Protein AF-A0A423VQC1-F1 (afdb_monomer)

Solvent-accessible surface area (backbone atoms only — not comparable to full-atom values): 18253 Å² total; per-residue (Å²): 115,68,68,63,56,57,54,73,70,47,56,72,73,54,55,68,44,45,62,57,53,52,46,49,68,49,51,50,56,51,49,49,45,39,64,70,48,49,50,48,67,76,37,75,88,52,57,51,66,54,87,65,89,42,82,59,46,33,42,40,69,57,42,73,74,40,48,70,60,47,55,49,50,48,37,53,73,68,69,58,72,44,68,56,30,25,43,40,41,71,61,44,77,42,77,46,70,71,32,72,72,54,44,56,51,55,69,68,37,52,89,82,56,58,60,66,65,55,52,50,51,52,42,41,76,74,68,44,51,70,71,57,53,50,45,68,78,32,67,66,40,57,49,41,40,54,58,48,67,33,77,89,53,66,60,68,91,24,51,78,48,79,55,100,90,48,72,46,62,43,64,68,52,39,53,44,52,37,53,50,47,30,50,48,40,68,73,57,37,72,63,49,46,76,78,41,76,53,54,63,65,36,47,49,70,60,53,80,48,70,91,49,94,61,91,50,55,59,75,77,37,63,67,50,75,73,38,92,64,57,72,66,89,83,57,57,92,82,60,50,86,59,49,68,58,54,50,50,52,53,52,50,50,52,49,53,48,63,72,49,27,46,74,43,83,37,44,47,95,95,44,93,62,66,69,83,62,46,73,33,79,89,59,94,57,100,66,84,68,53,55,34,93,87,35,69,80,42,70,48,78,41,79,46,84,127

InterPro domains:
  IPR001128 Cytochrome P450 [PF00067] (209-272)
  IPR036396 Cytochrome P450 superfamily [G3DSA:1.10.630.10] (40-205)
  IPR036396 Cytochrome P450 superfamily [G3DSA:1.10.630.10] (206-304)
  IPR036396 Cytochrome P450 superfamily [SSF48264] (47-191)
  IPR036396 Cytochrome P450 superfamily [SSF48264] (206-271)
  IPR050529 Lanosterol 14-alpha demethylase-like [PTHR24304] (22-212)

Structure (mmCIF, N/CA/C/O backbone):
data_AF-A0A423VQC1-F1
#
_entry.id   AF-A0A423VQC1-F1
#
loop_
_atom_site.group_PDB
_atom_site.id
_atom_site.type_symbol
_atom_site.label_atom_id
_atom_site.label_alt_id
_atom_site.label_comp_id
_atom_site.label_asym_id
_atom_site.label_entity_id
_atom_site.label_seq_id
_atom_site.pdbx_PDB_ins_code
_atom_site.Cartn_x
_atom_site.Cartn_y
_atom_site.Cartn_z
_atom_site.occupancy
_atom_site.B_iso_or_equiv
_atom_site.auth_seq_id
_atom_site.auth_comp_id
_atom_site.auth_asym_id
_atom_site.auth_atom_id
_atom_site.pdbx_PDB_model_num
ATOM 1 N N . MET A 1 1 ? 17.163 23.168 -47.581 1.00 55.31 1 MET A N 1
ATOM 2 C CA . MET A 1 1 ? 16.105 24.102 -48.041 1.00 55.31 1 MET A CA 1
ATOM 3 C C . MET A 1 1 ? 14.685 23.544 -47.906 1.00 55.31 1 MET A C 1
ATOM 5 O O . MET A 1 1 ? 13.823 24.300 -47.489 1.00 55.31 1 MET A O 1
ATOM 9 N N . ALA A 1 2 ? 14.420 22.258 -48.180 1.00 67.94 2 ALA A N 1
ATOM 10 C CA . ALA A 1 2 ? 13.066 21.688 -48.064 1.00 67.94 2 ALA A CA 1
ATOM 11 C C . ALA A 1 2 ? 12.478 21.724 -46.634 1.00 67.94 2 ALA A C 1
ATOM 13 O O . ALA A 1 2 ? 11.363 22.193 -46.457 1.00 67.94 2 ALA A O 1
ATOM 14 N N . LEU A 1 3 ? 13.248 21.332 -45.609 1.00 69.38 3 LEU A N 1
ATOM 15 C CA . LEU A 1 3 ? 12.784 21.289 -44.208 1.00 69.38 3 LEU A CA 1
ATOM 16 C C . LEU A 1 3 ? 12.395 22.661 -43.634 1.00 69.38 3 LEU A C 1
ATOM 18 O O . LEU A 1 3 ? 11.408 22.767 -42.917 1.00 69.38 3 LEU A O 1
ATOM 22 N N . ILE A 1 4 ? 13.134 23.717 -43.988 1.00 74.56 4 ILE A N 1
ATOM 23 C CA . ILE A 1 4 ? 12.843 25.095 -43.556 1.00 74.56 4 ILE A CA 1
ATOM 24 C C . ILE A 1 4 ? 11.519 25.572 -44.166 1.00 74.56 4 ILE A C 1
ATOM 26 O O . ILE A 1 4 ? 10.720 26.215 -43.494 1.00 74.56 4 ILE A O 1
ATOM 30 N N . ARG A 1 5 ? 11.257 25.188 -45.423 1.00 74.62 5 ARG A N 1
ATOM 31 C CA . ARG A 1 5 ? 10.016 25.518 -46.128 1.00 74.62 5 ARG A CA 1
ATOM 32 C C . ARG A 1 5 ? 8.813 24.808 -45.503 1.00 74.62 5 ARG A C 1
ATOM 34 O O . ARG A 1 5 ? 7.794 25.445 -45.271 1.00 74.62 5 ARG A O 1
ATOM 41 N N . THR A 1 6 ? 8.957 23.529 -45.162 1.00 77.00 6 THR A N 1
ATOM 42 C CA . THR A 1 6 ? 7.909 22.751 -44.484 1.00 77.00 6 THR A CA 1
ATOM 43 C C . THR A 1 6 ? 7.656 23.241 -43.053 1.00 77.00 6 THR A C 1
ATOM 45 O O . THR A 1 6 ? 6.510 23.295 -42.617 1.00 77.00 6 THR A O 1
ATOM 48 N N . TYR A 1 7 ? 8.700 23.662 -42.331 1.00 79.69 7 TYR A N 1
ATOM 49 C CA . TYR A 1 7 ? 8.561 24.257 -40.998 1.00 79.69 7 TYR A CA 1
ATOM 50 C C . TYR A 1 7 ? 7.771 25.571 -41.042 1.00 79.69 7 TYR A C 1
ATOM 52 O O . TYR A 1 7 ? 6.838 25.752 -40.267 1.00 79.69 7 TYR A O 1
ATOM 60 N N . SER A 1 8 ? 8.068 26.441 -42.015 1.00 77.69 8 SER A N 1
ATOM 61 C CA . SER A 1 8 ? 7.362 27.720 -42.193 1.00 77.69 8 SER A CA 1
ATOM 62 C C . SER A 1 8 ? 5.893 27.590 -42.621 1.00 77.69 8 SER A C 1
ATOM 64 O O . SER A 1 8 ? 5.161 28.571 -42.566 1.00 77.69 8 SER A O 1
ATOM 66 N N . THR A 1 9 ? 5.453 26.402 -43.055 1.00 84.94 9 THR A N 1
ATOM 67 C CA . THR A 1 9 ? 4.046 26.128 -43.407 1.00 84.94 9 THR A CA 1
ATOM 68 C C . THR A 1 9 ? 3.212 25.588 -42.242 1.00 84.94 9 THR A C 1
ATOM 70 O O . THR A 1 9 ? 2.013 25.375 -42.406 1.00 84.94 9 THR A O 1
ATOM 73 N N . LEU A 1 10 ? 3.823 25.333 -41.079 1.00 84.69 10 LEU A N 1
ATOM 74 C CA . LEU A 1 10 ? 3.116 24.848 -39.893 1.00 84.69 10 LEU A CA 1
ATOM 75 C C . LEU A 1 10 ? 2.440 26.004 -39.133 1.00 84.69 10 LEU A C 1
ATOM 77 O O . LEU A 1 10 ? 2.990 27.103 -39.105 1.00 84.69 10 LEU A O 1
ATOM 81 N N . PRO A 1 11 ? 1.302 25.766 -38.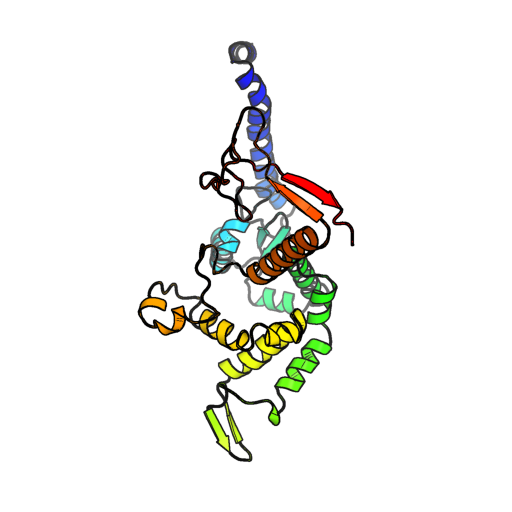457 1.00 87.81 11 PRO A N 1
ATOM 82 C CA . PRO A 1 11 ? 0.716 26.725 -37.516 1.00 87.81 11 PRO A CA 1
ATOM 83 C C . PRO A 1 11 ? 1.690 27.100 -36.385 1.00 87.81 11 PRO A C 1
ATOM 85 O O . PRO A 1 11 ? 2.454 26.245 -35.935 1.00 87.81 11 PRO A O 1
ATOM 88 N N . ASP A 1 12 ? 1.616 28.328 -35.864 1.00 81.94 12 ASP A N 1
ATOM 89 C CA . ASP A 1 12 ? 2.528 28.836 -34.817 1.00 81.94 12 ASP A CA 1
ATOM 90 C C . ASP A 1 12 ? 2.551 27.960 -33.550 1.00 81.94 12 ASP A C 1
ATOM 92 O O . ASP A 1 12 ? 3.598 27.747 -32.936 1.00 81.94 12 ASP A O 1
ATOM 96 N N . THR A 1 13 ? 1.409 27.365 -33.193 1.00 80.25 13 THR A N 1
ATOM 97 C CA . THR A 1 13 ? 1.296 26.407 -32.080 1.00 80.25 13 THR A CA 1
ATOM 98 C C . THR A 1 13 ? 2.091 25.127 -32.331 1.00 80.25 13 THR A C 1
ATOM 100 O O . THR A 1 13 ? 2.751 24.619 -31.428 1.00 80.25 13 THR A O 1
ATOM 103 N N . ALA A 1 14 ? 2.078 24.619 -33.565 1.00 79.25 14 ALA A N 1
ATOM 104 C CA . ALA A 1 14 ? 2.835 23.437 -33.953 1.00 79.25 14 ALA A CA 1
ATOM 105 C C . ALA A 1 14 ? 4.335 23.743 -34.028 1.00 79.25 14 ALA A C 1
ATOM 107 O O . ALA A 1 14 ? 5.130 22.930 -33.560 1.00 79.25 14 ALA A O 1
ATOM 108 N N . GLN A 1 15 ? 4.719 24.923 -34.535 1.00 81.38 15 GLN A N 1
ATOM 109 C CA . GLN A 1 15 ? 6.111 25.392 -34.559 1.00 81.38 15 GLN A CA 1
ATOM 110 C C . GLN A 1 15 ? 6.722 25.435 -33.148 1.00 81.38 15 GLN A C 1
ATOM 112 O O . GLN A 1 15 ? 7.845 24.971 -32.958 1.00 81.38 15 GLN A O 1
ATOM 117 N N . GLY A 1 16 ? 5.955 25.882 -32.145 1.00 81.62 16 GLY A N 1
ATOM 118 C CA . GLY A 1 16 ? 6.370 25.860 -30.738 1.00 81.62 16 GLY A CA 1
ATOM 119 C C . GLY A 1 16 ? 6.601 24.453 -30.167 1.00 81.62 16 GLY A C 1
ATOM 120 O O . GLY A 1 16 ? 7.446 24.281 -29.291 1.00 81.62 16 GLY A O 1
ATOM 121 N N . CYS A 1 17 ? 5.915 23.426 -30.682 1.00 83.69 17 CYS A N 1
ATOM 122 C CA . CYS A 1 17 ? 6.078 22.035 -30.246 1.00 83.69 17 CYS A CA 1
ATOM 123 C C . CYS A 1 17 ? 7.245 21.303 -30.930 1.00 83.69 17 CYS A C 1
ATOM 125 O O . CYS A 1 17 ? 7.824 20.393 -30.331 1.00 83.69 17 CYS A O 1
ATOM 127 N N . VAL A 1 18 ? 7.612 21.685 -32.160 1.00 84.00 18 VAL A N 1
ATOM 128 C CA . VAL A 1 18 ? 8.716 21.069 -32.923 1.00 84.00 18 VAL A CA 1
ATOM 129 C C . VAL A 1 18 ? 10.016 20.929 -32.116 1.00 84.00 18 VAL A C 1
ATOM 131 O O . VAL A 1 18 ? 10.552 19.821 -32.111 1.00 84.00 18 VAL A O 1
ATOM 134 N N . PRO A 1 19 ? 10.539 21.949 -31.402 1.00 83.25 19 PRO A N 1
ATOM 135 C CA . PRO A 1 19 ? 11.781 21.792 -30.644 1.00 83.25 19 PRO A CA 1
ATOM 136 C C . PRO A 1 19 ? 11.675 20.738 -29.534 1.00 83.25 19 PRO A C 1
ATOM 138 O O . PRO A 1 19 ? 12.637 20.011 -29.312 1.00 83.25 19 PRO A O 1
ATOM 141 N N . TYR A 1 20 ? 10.514 20.583 -28.890 1.00 85.44 20 TYR A N 1
ATOM 142 C CA . TYR A 1 20 ? 10.298 19.552 -27.868 1.00 85.44 20 TYR A CA 1
ATOM 143 C C . TYR A 1 20 ? 10.207 18.150 -28.473 1.00 85.44 20 TYR A C 1
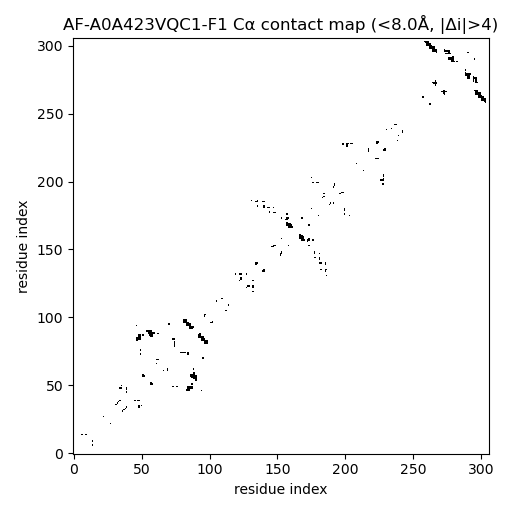ATOM 145 O O . TYR A 1 20 ? 10.766 17.209 -27.916 1.00 85.44 20 TYR A O 1
ATOM 153 N N . PHE A 1 21 ? 9.561 18.001 -29.632 1.00 84.62 21 PHE A N 1
ATOM 154 C CA . PHE A 1 21 ? 9.527 16.728 -30.358 1.00 84.62 21 PHE A CA 1
ATOM 155 C C . PHE A 1 21 ? 10.907 16.334 -30.888 1.00 84.62 21 PHE A C 1
ATOM 157 O O . PHE A 1 21 ? 11.306 15.176 -30.767 1.00 84.62 21 PHE A O 1
ATOM 164 N N . VAL A 1 22 ? 11.666 17.285 -31.433 1.00 83.69 22 VAL A N 1
ATOM 165 C CA . VAL A 1 22 ? 13.048 17.056 -31.873 1.00 83.69 22 VAL A CA 1
ATOM 166 C C . VAL A 1 22 ? 13.934 16.714 -30.672 1.00 83.69 22 VAL A C 1
ATOM 168 O O . VAL A 1 22 ? 14.663 15.728 -30.713 1.00 83.69 22 VAL A O 1
ATOM 171 N N . ALA A 1 23 ? 13.813 17.447 -29.563 1.00 83.94 23 ALA A N 1
ATOM 172 C CA . ALA A 1 23 ? 14.528 17.129 -28.332 1.00 83.94 23 ALA A CA 1
ATOM 173 C C . ALA A 1 23 ? 14.160 15.731 -27.814 1.00 83.94 23 ALA A C 1
ATOM 175 O O . ALA A 1 23 ? 15.052 14.947 -27.528 1.00 83.94 23 ALA A O 1
ATOM 176 N N . ALA A 1 24 ? 12.880 15.356 -27.767 1.00 84.62 24 ALA A N 1
ATOM 177 C CA . ALA A 1 24 ? 12.459 14.028 -27.321 1.00 84.62 24 ALA A CA 1
ATOM 178 C C . ALA A 1 24 ? 12.974 12.908 -28.243 1.00 84.62 24 ALA A C 1
ATOM 180 O O . ALA A 1 24 ? 13.470 11.893 -27.760 1.00 84.62 24 ALA A O 1
ATOM 181 N N . THR A 1 25 ? 12.911 13.101 -29.563 1.00 85.81 25 THR A N 1
ATOM 182 C CA . THR A 1 25 ? 13.350 12.103 -30.559 1.00 85.81 25 THR A CA 1
ATOM 183 C C . THR A 1 25 ? 14.866 11.956 -30.657 1.00 85.81 25 THR A C 1
ATOM 185 O O . THR A 1 25 ? 15.333 10.926 -31.130 1.00 85.81 25 THR A O 1
ATOM 188 N N . VAL A 1 26 ? 15.641 12.930 -30.174 1.00 89.00 26 VAL A N 1
ATOM 189 C CA . VAL A 1 26 ? 17.107 12.842 -30.097 1.00 89.00 26 VAL A CA 1
ATOM 190 C C . VAL A 1 26 ? 17.560 12.410 -28.703 1.00 89.00 26 VAL A C 1
ATOM 192 O O . VAL A 1 26 ? 18.333 11.461 -28.573 1.00 89.00 26 VAL A O 1
ATOM 195 N N . LEU A 1 27 ? 17.068 13.064 -27.649 1.00 89.19 27 LEU A N 1
ATOM 196 C CA . LEU A 1 27 ? 17.506 12.838 -26.271 1.00 89.19 27 LEU A CA 1
ATOM 197 C C . LEU A 1 27 ? 17.085 11.465 -25.754 1.00 89.19 27 LEU A C 1
ATOM 199 O O . LEU A 1 27 ? 17.894 10.806 -25.108 1.00 89.19 27 LEU A O 1
ATOM 203 N N . TYR A 1 28 ? 15.866 10.999 -26.051 1.00 88.44 28 TYR A N 1
ATOM 204 C CA . TYR A 1 28 ? 15.402 9.707 -25.541 1.00 88.44 28 TYR A CA 1
ATOM 205 C C . TYR A 1 28 ? 16.178 8.523 -26.141 1.00 88.44 28 TYR A C 1
ATOM 207 O O . TYR A 1 28 ? 16.689 7.710 -25.366 1.00 88.44 28 TYR A O 1
ATOM 215 N N . PRO A 1 29 ? 16.363 8.410 -27.474 1.00 91.62 29 PRO A N 1
ATOM 216 C CA . PRO A 1 29 ? 17.195 7.349 -28.037 1.00 91.62 29 PRO A CA 1
ATOM 217 C C . PRO A 1 29 ? 18.662 7.473 -27.635 1.00 91.62 29 PRO A C 1
ATOM 219 O O . PRO A 1 29 ? 19.285 6.450 -27.373 1.00 91.62 29 PRO A O 1
ATOM 222 N N . SER A 1 30 ? 19.199 8.696 -27.529 1.00 92.31 30 SER A N 1
ATOM 223 C CA . SER A 1 30 ? 20.574 8.918 -27.059 1.00 92.31 30 SER A CA 1
ATOM 224 C C . SER A 1 30 ? 20.757 8.443 -25.618 1.00 92.31 30 SER A C 1
ATOM 226 O O . SER A 1 30 ? 21.697 7.707 -25.335 1.00 92.31 30 SER A O 1
ATOM 228 N N . TRP A 1 31 ? 19.826 8.783 -24.720 1.00 92.00 31 TRP A N 1
ATOM 229 C CA . TRP A 1 31 ? 19.807 8.288 -23.343 1.00 92.00 31 TRP A CA 1
ATOM 230 C C . TRP A 1 31 ? 19.683 6.764 -23.297 1.00 92.00 31 TRP A C 1
ATOM 232 O O . TRP A 1 31 ? 20.447 6.105 -22.598 1.00 92.00 31 TRP A O 1
ATOM 242 N N . ARG A 1 32 ? 18.761 6.184 -24.073 1.00 92.62 32 ARG A N 1
ATOM 243 C CA . ARG A 1 32 ? 18.528 4.737 -24.086 1.00 92.62 32 ARG A CA 1
ATOM 244 C C . ARG A 1 32 ? 19.741 3.970 -24.624 1.00 92.62 32 ARG A C 1
ATOM 246 O O . ARG A 1 32 ? 20.098 2.933 -24.071 1.00 92.62 32 ARG A O 1
ATOM 253 N N . LEU A 1 33 ? 20.376 4.482 -25.681 1.00 92.88 33 LEU A N 1
ATOM 254 C CA . LEU A 1 33 ? 21.610 3.935 -26.248 1.00 92.88 33 LEU A CA 1
ATOM 255 C C . LEU A 1 33 ? 22.766 4.051 -25.251 1.00 92.88 33 LEU A C 1
ATOM 257 O O . LEU A 1 33 ? 23.522 3.099 -25.069 1.00 92.88 33 LEU A O 1
ATOM 261 N N . TRP A 1 34 ? 22.877 5.192 -24.571 1.00 91.81 34 TRP A N 1
ATOM 262 C CA . TRP A 1 34 ? 23.870 5.381 -23.524 1.00 91.81 34 TRP A CA 1
ATOM 263 C C . TRP A 1 34 ? 23.680 4.368 -22.389 1.00 91.81 34 TRP A C 1
ATOM 265 O O . TRP A 1 34 ? 24.573 3.564 -22.138 1.00 91.81 34 TRP A O 1
ATOM 275 N N . ARG A 1 35 ? 22.490 4.341 -21.779 1.00 90.31 35 ARG A N 1
ATOM 276 C CA . ARG A 1 35 ? 22.169 3.564 -20.572 1.00 90.31 35 ARG A CA 1
ATOM 277 C C . ARG A 1 35 ? 22.221 2.048 -20.769 1.00 90.31 35 ARG A C 1
ATOM 279 O O . ARG A 1 35 ? 22.671 1.333 -19.883 1.00 90.31 35 ARG A O 1
ATOM 286 N N . PHE A 1 36 ? 21.753 1.537 -21.908 1.00 92.50 36 PHE A N 1
ATOM 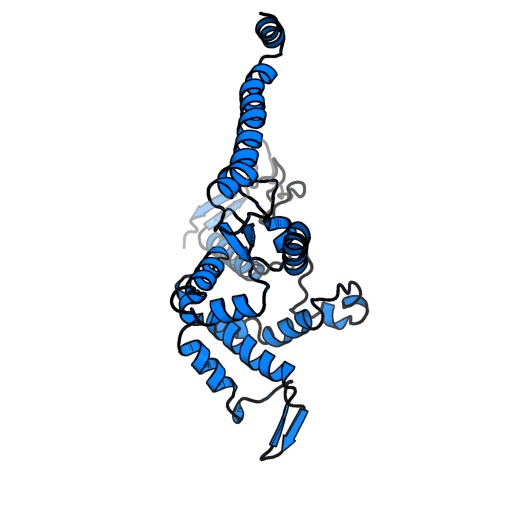287 C CA . PHE A 1 36 ? 21.613 0.086 -22.115 1.00 92.50 36 PHE A CA 1
ATOM 288 C C . PHE A 1 36 ? 22.617 -0.508 -23.106 1.00 92.50 36 PHE A C 1
ATOM 290 O O . PHE A 1 36 ? 22.596 -1.716 -23.334 1.00 92.50 36 PHE A O 1
ATOM 297 N N . THR A 1 37 ? 23.478 0.304 -23.726 1.00 91.25 37 THR A N 1
ATOM 298 C CA . THR A 1 37 ? 24.448 -0.193 -24.717 1.00 91.25 37 THR A CA 1
ATOM 299 C C . THR A 1 37 ? 25.850 0.349 -24.476 1.00 91.25 37 THR A C 1
ATOM 301 O O . THR A 1 37 ? 26.768 -0.449 -24.327 1.00 91.25 37 THR A O 1
ATOM 304 N N . ILE A 1 38 ? 26.033 1.671 -24.401 1.00 92.12 38 ILE A N 1
ATOM 305 C CA . ILE A 1 38 ? 27.373 2.267 -24.258 1.00 92.12 38 ILE A CA 1
ATOM 306 C C . ILE A 1 38 ? 27.919 2.056 -22.842 1.00 92.12 38 ILE A C 1
ATOM 308 O O . ILE A 1 38 ? 29.012 1.524 -22.684 1.00 92.12 38 ILE A O 1
ATOM 312 N N . GLU A 1 39 ? 27.160 2.425 -21.811 1.00 89.81 39 GLU A N 1
ATOM 313 C CA . GLU A 1 39 ? 27.585 2.318 -20.411 1.00 89.81 39 GLU A CA 1
ATOM 314 C C . GLU A 1 39 ? 27.900 0.864 -19.999 1.00 89.81 39 GLU A C 1
ATOM 316 O O . GLU A 1 39 ? 28.994 0.636 -19.475 1.00 89.81 39 GLU A O 1
ATOM 321 N N . PRO A 1 40 ? 27.052 -0.144 -20.295 1.00 89.56 40 PRO A N 1
ATOM 322 C CA . PRO A 1 40 ? 27.382 -1.538 -19.992 1.00 89.56 40 PRO A CA 1
ATOM 323 C C . PRO A 1 40 ? 28.582 -2.076 -20.783 1.00 89.56 40 PRO A C 1
ATOM 325 O O . PRO A 1 40 ? 29.287 -2.955 -20.296 1.00 89.56 40 PRO A O 1
ATOM 328 N N . ALA A 1 41 ? 28.837 -1.563 -21.994 1.00 89.81 41 ALA A N 1
ATOM 329 C CA . ALA A 1 41 ? 30.009 -1.952 -22.780 1.00 89.81 41 ALA A CA 1
ATOM 330 C C . ALA A 1 41 ? 31.312 -1.354 -22.223 1.00 89.81 41 ALA A C 1
ATOM 332 O O . ALA A 1 41 ? 32.358 -1.996 -22.297 1.00 89.81 41 ALA A O 1
ATOM 333 N N . LEU A 1 42 ? 31.250 -0.145 -21.654 1.00 91.44 42 LEU A N 1
ATOM 334 C CA . LEU A 1 42 ? 32.386 0.502 -20.991 1.00 91.44 42 LEU A CA 1
ATOM 335 C C . LEU A 1 42 ? 32.688 -0.113 -19.617 1.00 91.44 42 LEU A C 1
ATOM 337 O O . LEU A 1 42 ? 33.849 -0.153 -19.217 1.00 91.44 42 LEU A O 1
ATOM 341 N N . ASN A 1 43 ? 31.666 -0.619 -18.920 1.00 88.44 43 ASN A N 1
ATOM 342 C CA . ASN A 1 43 ? 31.776 -1.189 -17.576 1.00 88.44 43 ASN A CA 1
ATOM 343 C C . ASN A 1 43 ? 31.347 -2.670 -17.547 1.00 88.44 43 ASN A C 1
ATOM 345 O O . ASN A 1 43 ? 30.320 -2.999 -16.950 1.00 88.44 43 ASN A O 1
ATOM 349 N N . PRO A 1 44 ? 32.125 -3.594 -18.143 1.00 85.75 44 PRO A N 1
ATOM 350 C CA . PRO A 1 44 ? 31.732 -5.001 -18.269 1.00 85.75 44 PRO A CA 1
ATOM 351 C C . PRO A 1 44 ? 31.641 -5.751 -16.930 1.00 85.75 44 PRO A C 1
ATOM 353 O O . PRO A 1 44 ? 31.029 -6.813 -16.868 1.00 85.75 44 PRO A O 1
ATOM 356 N N . THR A 1 45 ? 32.255 -5.224 -15.867 1.00 85.06 45 THR A N 1
ATOM 357 C CA . THR A 1 45 ? 32.206 -5.787 -14.508 1.00 85.06 45 THR A CA 1
ATOM 358 C C . THR A 1 45 ? 31.004 -5.307 -13.696 1.00 85.06 45 THR A C 1
ATOM 360 O O . THR A 1 45 ? 30.720 -5.882 -12.646 1.00 85.06 45 THR A O 1
ATOM 363 N N . ALA A 1 46 ? 30.310 -4.257 -14.143 1.00 85.62 46 ALA A N 1
ATOM 364 C CA . ALA A 1 46 ? 29.129 -3.750 -13.462 1.00 85.62 46 ALA A CA 1
ATOM 365 C C . ALA A 1 46 ? 27.904 -4.633 -13.769 1.00 85.62 46 ALA A C 1
ATOM 367 O O . ALA A 1 46 ? 27.789 -5.162 -14.881 1.00 85.62 46 ALA A O 1
ATOM 368 N N . PRO A 1 47 ? 26.956 -4.779 -12.823 1.00 89.25 47 PRO A N 1
ATOM 369 C CA . PRO A 1 47 ? 25.696 -5.461 -13.086 1.00 89.25 47 PRO A CA 1
ATOM 370 C C . PRO A 1 47 ? 24.967 -4.840 -14.279 1.00 89.25 47 PRO A C 1
ATOM 372 O O . PRO A 1 47 ? 24.795 -3.622 -14.361 1.00 89.25 47 PRO A O 1
ATOM 375 N N . LYS A 1 48 ? 24.516 -5.687 -15.206 1.00 90.31 48 LYS A N 1
ATOM 376 C CA . LYS A 1 48 ? 23.827 -5.226 -16.416 1.00 90.31 48 LYS A CA 1
ATOM 377 C C . LYS A 1 48 ? 22.455 -4.641 -16.044 1.00 90.31 48 LYS A C 1
ATOM 379 O O . LYS A 1 48 ? 21.703 -5.313 -15.332 1.00 90.31 48 LYS A O 1
ATOM 384 N N . PRO A 1 49 ? 22.093 -3.444 -16.542 1.00 91.56 49 PRO A N 1
ATOM 385 C CA . PRO A 1 49 ? 20.797 -2.844 -16.256 1.00 91.56 49 PRO A CA 1
ATOM 386 C C . PRO A 1 49 ? 19.677 -3.557 -17.003 1.00 91.56 49 PRO A C 1
ATOM 388 O O . PRO A 1 49 ? 19.696 -3.666 -18.232 1.00 91.56 49 PRO A O 1
ATOM 391 N N . PHE A 1 50 ? 18.675 -4.030 -16.258 1.00 92.62 50 PHE A N 1
ATOM 392 C CA . PHE A 1 50 ? 17.455 -4.574 -16.840 1.00 92.62 50 PHE A CA 1
ATOM 393 C C . PHE A 1 50 ? 16.699 -3.448 -17.570 1.00 92.62 50 PHE A C 1
ATOM 395 O O . PHE A 1 50 ? 16.438 -2.412 -16.956 1.00 92.62 50 PHE A O 1
ATOM 402 N N . PRO A 1 51 ? 16.379 -3.580 -18.873 1.00 91.00 51 PRO A N 1
ATOM 403 C CA . PRO A 1 51 ? 15.829 -2.464 -19.640 1.00 91.00 51 PRO A CA 1
ATOM 404 C C . PRO A 1 51 ? 14.450 -1.980 -19.185 1.00 91.00 51 PRO A C 1
ATOM 406 O O . PRO A 1 51 ? 13.519 -2.766 -19.037 1.00 91.00 51 PRO A O 1
ATOM 409 N N . TYR A 1 52 ? 14.293 -0.657 -19.096 1.00 89.88 52 TYR A N 1
ATOM 410 C CA . TYR A 1 52 ? 13.036 0.022 -18.768 1.00 89.88 52 TYR A CA 1
ATOM 411 C C . TYR A 1 52 ? 12.748 1.190 -19.716 1.00 89.88 52 TYR A C 1
ATOM 413 O O . TYR A 1 52 ? 13.627 1.682 -20.425 1.00 89.88 52 TYR A O 1
ATOM 421 N N . LEU A 1 53 ? 11.482 1.620 -19.750 1.00 83.38 53 LEU A N 1
ATOM 422 C CA . LEU A 1 53 ? 11.009 2.617 -20.713 1.00 83.38 53 LEU A CA 1
ATOM 423 C C . LEU A 1 53 ? 11.156 4.060 -20.214 1.00 83.38 53 LEU A C 1
ATOM 425 O O . LEU A 1 53 ? 11.473 4.935 -21.012 1.00 83.38 53 LEU A O 1
ATOM 429 N N . LEU A 1 54 ? 10.911 4.319 -18.927 1.00 82.69 54 LEU A N 1
ATOM 430 C CA . LEU A 1 54 ? 10.802 5.675 -18.381 1.00 82.69 54 LEU A CA 1
ATOM 431 C C . LEU A 1 54 ? 11.961 5.975 -17.413 1.00 82.69 54 LEU A C 1
ATOM 433 O O . LEU A 1 54 ? 12.032 5.311 -16.382 1.00 82.69 54 LEU A O 1
ATOM 437 N N . PRO A 1 55 ? 12.824 6.976 -17.688 1.00 76.25 55 PRO A N 1
ATOM 438 C CA . PRO A 1 55 ? 14.020 7.284 -16.895 1.00 76.25 55 PRO A CA 1
ATOM 439 C C . PRO A 1 55 ? 13.782 7.411 -15.384 1.00 76.25 55 PRO A C 1
ATOM 441 O O . PRO A 1 55 ? 14.522 6.830 -14.602 1.00 76.25 55 PRO A O 1
ATOM 444 N N . PHE A 1 56 ? 12.724 8.123 -14.987 1.00 74.94 56 PHE A N 1
ATOM 445 C CA . PHE A 1 56 ? 12.432 8.435 -13.581 1.00 74.94 56 PHE A CA 1
ATOM 446 C C . PHE A 1 56 ? 11.559 7.388 -12.881 1.00 74.94 56 PHE A C 1
ATOM 448 O O . PHE A 1 56 ? 11.645 7.212 -11.671 1.00 74.94 56 PHE A O 1
ATOM 455 N N . LEU A 1 57 ? 10.712 6.676 -13.631 1.00 78.44 57 LEU A N 1
ATOM 456 C CA . LEU A 1 57 ? 9.832 5.654 -13.054 1.00 78.44 57 LEU A CA 1
ATOM 457 C C . LEU A 1 57 ? 10.468 4.265 -13.053 1.00 78.44 57 LEU A C 1
ATOM 459 O O . LEU A 1 57 ? 10.076 3.434 -12.242 1.00 78.44 57 LEU A O 1
ATOM 463 N N . GLY A 1 58 ? 11.429 3.986 -13.935 1.00 87.00 58 GLY A N 1
ATOM 464 C CA . GLY A 1 58 ? 12.082 2.683 -14.011 1.00 87.00 58 GLY A CA 1
ATOM 465 C C . GLY A 1 58 ? 11.072 1.534 -14.039 1.00 87.00 58 GLY A C 1
ATOM 466 O O . GLY A 1 58 ? 10.186 1.473 -14.896 1.00 87.00 58 GLY A O 1
ATOM 467 N N . HIS A 1 59 ? 11.182 0.659 -13.042 1.00 89.00 59 HIS A N 1
ATOM 468 C CA . HIS A 1 59 ? 10.319 -0.495 -12.822 1.00 89.00 59 HIS A CA 1
ATOM 469 C C . HIS A 1 59 ? 9.281 -0.293 -11.708 1.00 89.00 59 HIS A C 1
ATOM 471 O O . HIS A 1 59 ? 8.716 -1.280 -11.252 1.00 89.00 59 HIS A O 1
ATOM 477 N N . VAL A 1 60 ? 8.982 0.938 -11.276 1.00 81.31 60 VAL A N 1
ATOM 478 C CA . VAL A 1 60 ? 8.052 1.220 -10.158 1.00 81.31 60 VAL A CA 1
ATOM 479 C C . VAL A 1 60 ? 6.697 0.529 -10.331 1.00 81.31 60 VAL A C 1
ATOM 481 O O . VAL A 1 60 ? 6.249 -0.175 -9.432 1.00 81.31 60 VAL A O 1
ATOM 484 N N . VAL A 1 61 ? 6.059 0.669 -11.497 1.00 81.00 61 VAL A N 1
ATOM 485 C CA . VAL A 1 61 ? 4.732 0.081 -11.757 1.00 81.00 61 VAL A CA 1
ATOM 486 C C . VAL A 1 61 ? 4.749 -1.455 -11.688 1.00 81.00 61 VAL A C 1
ATOM 488 O O . VAL A 1 61 ? 3.964 -2.027 -10.930 1.00 81.00 61 VAL A O 1
ATOM 491 N N . PRO A 1 62 ? 5.614 -2.171 -12.437 1.00 79.19 62 PRO A N 1
ATOM 492 C CA . PRO A 1 62 ? 5.649 -3.626 -12.341 1.00 79.19 62 PRO A CA 1
ATOM 493 C C . PRO A 1 62 ? 6.173 -4.122 -10.982 1.00 79.19 62 PRO A C 1
ATOM 495 O O . PRO A 1 62 ? 5.718 -5.170 -10.527 1.00 79.19 62 PRO A O 1
ATOM 498 N N . MET A 1 63 ? 7.058 -3.370 -10.316 1.00 80.12 63 MET A N 1
ATOM 499 C CA . MET A 1 63 ? 7.535 -3.667 -8.961 1.00 80.12 63 MET A CA 1
ATOM 500 C C . MET A 1 63 ? 6.398 -3.607 -7.939 1.00 80.12 63 MET A C 1
ATOM 502 O O . MET A 1 63 ? 6.231 -4.542 -7.161 1.00 80.12 63 MET A O 1
ATOM 506 N N . SER A 1 64 ? 5.592 -2.542 -7.981 1.00 72.62 64 SER A N 1
ATOM 507 C CA . SER A 1 64 ? 4.447 -2.340 -7.088 1.00 72.62 64 SER A CA 1
ATOM 508 C C . SER A 1 64 ? 3.362 -3.398 -7.287 1.00 72.62 64 SER A C 1
ATOM 510 O O . SER A 1 64 ? 2.734 -3.811 -6.318 1.00 72.62 64 SER A O 1
ATOM 512 N N . ASN A 1 65 ? 3.168 -3.876 -8.520 1.00 71.62 65 ASN A N 1
ATOM 513 C CA . ASN A 1 65 ? 2.196 -4.930 -8.802 1.00 71.62 65 ASN A CA 1
ATOM 514 C C . ASN A 1 65 ? 2.674 -6.321 -8.352 1.00 71.62 65 ASN A C 1
ATOM 516 O O . ASN A 1 65 ? 1.881 -7.089 -7.809 1.00 71.62 65 ASN A O 1
ATOM 520 N N . ASN A 1 66 ? 3.927 -6.701 -8.649 1.00 78.06 66 ASN A N 1
ATOM 521 C CA . ASN A 1 66 ? 4.491 -7.995 -8.249 1.00 78.06 66 ASN A CA 1
ATOM 522 C C . ASN A 1 66 ? 6.025 -8.036 -8.405 1.00 78.06 66 ASN A C 1
ATOM 524 O O . ASN A 1 66 ? 6.544 -8.313 -9.491 1.00 78.06 66 ASN A O 1
ATOM 528 N N . SER A 1 67 ? 6.750 -7.844 -7.305 1.00 75.94 67 SER A N 1
ATOM 529 C CA . SER A 1 67 ? 8.219 -7.834 -7.277 1.00 75.94 67 SER A CA 1
ATOM 530 C C . SER A 1 67 ? 8.849 -9.154 -7.740 1.00 75.94 67 SER A C 1
ATOM 532 O O . SER A 1 67 ? 9.743 -9.157 -8.588 1.00 75.94 67 SER A O 1
ATOM 534 N N . SER A 1 68 ? 8.334 -10.299 -7.280 1.00 74.44 68 SER A N 1
ATOM 535 C CA . SER A 1 68 ? 8.869 -11.623 -7.630 1.00 74.44 68 SER A CA 1
ATOM 536 C C . SER A 1 68 ? 8.817 -11.909 -9.135 1.00 74.44 68 SER A C 1
ATOM 538 O O . SER A 1 68 ? 9.752 -12.496 -9.695 1.00 74.44 68 SER A O 1
ATOM 540 N N . LYS A 1 69 ? 7.753 -11.464 -9.819 1.00 81.31 69 LYS A N 1
ATOM 541 C CA . LYS A 1 69 ? 7.639 -11.565 -11.283 1.00 81.31 69 LYS A CA 1
ATOM 542 C C . LYS A 1 69 ? 8.648 -10.669 -11.992 1.00 81.31 69 LYS A C 1
ATOM 544 O O . LYS A 1 69 ? 9.172 -11.076 -13.025 1.00 81.31 69 LYS A O 1
ATOM 549 N N . VAL A 1 70 ? 8.943 -9.484 -11.459 1.00 86.12 70 VAL A N 1
ATOM 550 C CA . VAL A 1 70 ? 9.963 -8.587 -12.026 1.00 86.12 70 VAL A CA 1
ATOM 551 C C . VAL A 1 70 ? 11.352 -9.204 -11.917 1.00 86.12 70 VAL A C 1
ATOM 553 O O . VAL A 1 70 ? 12.070 -9.243 -12.913 1.00 86.12 70 VAL A O 1
ATOM 556 N N . PHE A 1 71 ? 11.701 -9.771 -10.760 1.00 87.50 71 PHE A N 1
ATOM 557 C CA . PHE A 1 71 ? 12.985 -10.454 -10.579 1.00 87.50 71 PHE A CA 1
ATOM 558 C C . PHE A 1 71 ? 13.125 -11.663 -11.503 1.00 87.50 71 PHE A C 1
ATOM 560 O O . PHE A 1 71 ? 14.177 -11.868 -12.103 1.00 87.50 71 PHE A O 1
ATOM 567 N N . THR A 1 72 ? 12.049 -12.439 -11.656 1.00 86.44 72 THR A N 1
ATOM 568 C CA . THR A 1 72 ? 12.021 -13.591 -12.567 1.00 86.44 72 THR A CA 1
ATOM 569 C C . THR A 1 72 ? 12.196 -13.159 -14.020 1.00 86.44 72 THR A C 1
ATOM 571 O O . THR A 1 72 ? 13.052 -13.709 -14.700 1.00 86.44 72 THR A O 1
ATOM 574 N N . ARG A 1 73 ? 11.489 -12.114 -14.467 1.00 88.00 73 ARG A N 1
ATOM 575 C CA . ARG A 1 73 ? 11.646 -11.558 -15.821 1.00 88.00 73 ARG A CA 1
ATOM 576 C C . ARG A 1 73 ? 13.047 -11.020 -16.085 1.00 88.00 73 ARG A C 1
ATOM 578 O O . ARG A 1 73 ? 13.568 -11.239 -17.170 1.00 88.00 73 ARG A O 1
ATOM 585 N N . GLY A 1 74 ? 13.648 -10.326 -15.117 1.00 89.94 74 GLY A N 1
ATOM 586 C CA . GLY A 1 74 ? 15.026 -9.848 -15.239 1.00 89.94 74 GLY A CA 1
ATOM 587 C C . GLY A 1 74 ? 16.004 -11.010 -15.397 1.00 89.94 74 GLY A C 1
ATOM 588 O O . GLY A 1 74 ? 16.824 -11.018 -16.311 1.00 89.94 74 GLY A O 1
ATOM 589 N N . ARG A 1 75 ? 15.845 -12.050 -14.574 1.00 89.50 75 ARG A N 1
ATOM 590 C CA . ARG A 1 75 ? 16.663 -13.264 -14.634 1.00 89.50 75 ARG A CA 1
ATOM 591 C C . ARG A 1 75 ? 16.516 -13.992 -15.977 1.00 89.50 75 ARG A C 1
ATOM 593 O O . ARG A 1 75 ? 17.520 -14.297 -16.611 1.00 89.50 75 ARG A O 1
ATOM 600 N N . GLU A 1 76 ? 15.284 -14.200 -16.443 1.00 90.62 76 GLU A N 1
ATOM 601 C CA . GLU A 1 76 ? 14.979 -14.811 -17.747 1.00 90.62 76 GLU A CA 1
ATOM 602 C C . GLU A 1 76 ? 15.520 -13.982 -18.920 1.00 90.62 76 GLU A C 1
ATOM 604 O O . GLU A 1 76 ? 16.073 -14.541 -19.866 1.00 90.62 76 GLU A O 1
ATOM 609 N N . TYR A 1 77 ? 15.419 -12.651 -18.849 1.00 89.81 77 TYR A N 1
ATOM 610 C CA . TYR A 1 77 ? 15.931 -11.740 -19.875 1.00 89.81 77 TYR A CA 1
ATOM 611 C C . TYR A 1 77 ? 17.444 -11.891 -20.087 1.00 89.81 77 TYR A C 1
ATOM 613 O O . TYR A 1 77 ? 17.915 -11.845 -21.223 1.00 89.81 77 TYR A O 1
ATOM 621 N N . PHE A 1 78 ? 18.200 -12.122 -19.012 1.00 89.75 78 PHE A N 1
ATOM 622 C CA . PHE A 1 78 ? 19.642 -12.379 -19.073 1.00 89.75 78 PHE A CA 1
ATOM 623 C C . PHE A 1 78 ? 19.997 -13.866 -19.267 1.00 89.75 78 PHE A C 1
ATOM 625 O O . PHE A 1 78 ? 21.143 -14.256 -19.055 1.00 89.75 78 PHE A O 1
ATOM 632 N N . GLY A 1 79 ? 19.045 -14.700 -19.696 1.00 86.69 79 GLY A N 1
ATOM 633 C CA . GLY A 1 79 ? 19.286 -16.112 -20.011 1.00 86.69 79 GLY A CA 1
ATOM 634 C C . GLY A 1 79 ? 19.321 -17.044 -18.797 1.00 86.69 79 GLY A C 1
ATOM 635 O O . GLY A 1 79 ? 19.883 -18.130 -18.888 1.00 86.69 79 GLY A O 1
ATOM 636 N N . ASP A 1 80 ? 18.743 -16.630 -17.666 1.00 86.75 80 ASP A N 1
ATOM 637 C CA . ASP A 1 80 ? 18.628 -17.399 -16.415 1.00 86.75 80 ASP A CA 1
ATOM 638 C C . ASP A 1 80 ? 19.968 -17.860 -15.805 1.00 86.75 80 ASP A C 1
ATOM 640 O O . ASP A 1 80 ? 20.026 -18.783 -14.994 1.00 86.75 80 ASP A O 1
ATOM 644 N N . THR A 1 81 ? 21.064 -17.173 -16.143 1.00 85.56 81 THR A N 1
ATOM 645 C CA . THR A 1 81 ? 22.429 -17.480 -15.671 1.00 85.56 81 THR A CA 1
ATOM 646 C C . THR A 1 81 ? 22.628 -17.264 -14.167 1.00 85.56 81 THR A C 1
ATOM 648 O O . THR A 1 81 ? 23.625 -17.713 -13.609 1.00 85.56 81 THR A O 1
ATOM 651 N N . ARG A 1 82 ? 21.674 -16.592 -13.502 1.00 82.62 82 ARG A N 1
ATOM 652 C CA . ARG A 1 82 ? 21.729 -16.125 -12.102 1.00 82.62 82 ARG A CA 1
ATOM 653 C C . ARG A 1 82 ? 22.841 -15.116 -11.792 1.00 82.62 82 ARG A C 1
ATOM 655 O O . ARG A 1 82 ? 23.062 -14.827 -10.616 1.00 82.62 82 ARG A O 1
ATOM 662 N N . GLU A 1 83 ? 23.474 -14.540 -12.815 1.00 88.44 83 GLU A N 1
ATOM 663 C CA . GLU A 1 83 ? 24.360 -13.382 -12.656 1.00 88.44 83 GLU A CA 1
ATOM 664 C C . GLU A 1 83 ? 23.612 -12.202 -12.012 1.00 88.44 83 GLU A C 1
ATOM 666 O O . GLU A 1 83 ? 22.402 -12.031 -12.197 1.00 88.44 83 GLU A O 1
ATOM 671 N N . VAL A 1 84 ? 24.340 -11.378 -11.254 1.00 89.81 84 VAL A N 1
ATOM 672 C CA . VAL A 1 84 ? 23.785 -10.164 -10.646 1.00 89.81 84 VAL A CA 1
ATOM 673 C C . VAL A 1 84 ? 23.425 -9.164 -11.743 1.00 89.81 84 VAL A C 1
ATOM 675 O O . VAL A 1 84 ? 24.241 -8.840 -12.607 1.00 89.81 84 VAL A O 1
ATOM 678 N N . PHE A 1 85 ? 22.207 -8.639 -11.684 1.00 92.31 85 PHE A N 1
ATOM 679 C CA . PHE A 1 85 ? 21.725 -7.599 -12.592 1.00 92.31 85 PHE A CA 1
ATOM 680 C C . PHE A 1 85 ? 21.147 -6.428 -11.802 1.00 92.31 85 PHE A C 1
ATOM 682 O O . PHE A 1 85 ? 20.781 -6.584 -10.636 1.00 92.31 85 PHE A O 1
ATOM 689 N N . SER A 1 86 ? 21.073 -5.250 -12.418 1.00 92.12 86 SER A N 1
ATOM 690 C CA . SER A 1 86 ? 20.505 -4.062 -11.777 1.00 92.12 86 SER A CA 1
ATOM 691 C C . SER A 1 86 ? 19.087 -3.770 -12.260 1.00 92.12 86 SER A C 1
ATOM 693 O O . SER A 1 86 ? 18.709 -4.044 -13.402 1.00 92.12 86 SER A O 1
ATOM 695 N N . LEU A 1 87 ? 18.286 -3.221 -11.355 1.00 90.06 87 LEU A N 1
ATOM 696 C CA . LEU A 1 87 ? 16.899 -2.858 -11.556 1.00 90.06 87 LEU A CA 1
ATOM 697 C C . LEU A 1 87 ? 16.665 -1.443 -11.031 1.00 90.06 87 LEU A C 1
ATOM 699 O O . LEU A 1 87 ? 16.743 -1.211 -9.832 1.00 90.06 87 LEU A O 1
ATOM 703 N N . THR A 1 88 ? 16.303 -0.513 -11.908 1.00 88.75 88 THR A N 1
ATOM 704 C CA . THR A 1 88 ? 16.034 0.867 -11.488 1.00 88.75 88 THR A CA 1
ATOM 705 C C . THR A 1 88 ? 14.597 1.034 -10.989 1.00 88.75 88 THR A C 1
ATOM 707 O O . THR A 1 88 ? 13.656 0.651 -11.695 1.00 88.75 88 THR A O 1
ATOM 710 N N . VAL A 1 89 ? 14.406 1.634 -9.814 1.00 81.88 89 VAL A N 1
ATOM 711 C CA . VAL A 1 89 ? 13.102 1.978 -9.218 1.00 81.88 89 VAL A CA 1
ATOM 712 C C . VAL A 1 89 ? 13.208 3.376 -8.612 1.00 81.88 89 VAL A C 1
ATOM 714 O O . VAL A 1 89 ? 14.104 3.640 -7.827 1.00 81.88 89 VAL A O 1
ATOM 717 N N . MET A 1 90 ? 12.309 4.284 -9.008 1.00 79.50 90 MET A N 1
ATOM 718 C CA . MET A 1 90 ? 12.321 5.701 -8.591 1.00 79.50 90 MET A CA 1
ATOM 719 C C . MET A 1 90 ? 13.641 6.442 -8.877 1.00 79.50 90 MET A C 1
ATOM 721 O O . MET A 1 90 ? 13.978 7.399 -8.197 1.00 79.50 90 MET A O 1
ATOM 725 N N . GLY A 1 91 ? 14.378 6.017 -9.906 1.00 76.44 91 GLY A N 1
ATOM 726 C CA . GLY A 1 91 ? 15.676 6.599 -10.264 1.00 76.44 91 GLY A CA 1
ATOM 727 C C . GLY A 1 91 ? 16.875 5.981 -9.540 1.00 76.44 91 GLY A C 1
ATOM 728 O O . GLY A 1 91 ? 17.997 6.243 -9.957 1.00 76.44 91 GLY A O 1
ATOM 729 N N . GLU A 1 92 ? 16.647 5.112 -8.552 1.00 81.19 92 GLU A N 1
ATOM 730 C CA . GLU A 1 92 ? 17.693 4.397 -7.814 1.00 81.19 92 GLU A CA 1
ATOM 731 C C . GLU A 1 92 ? 17.911 2.986 -8.371 1.00 81.19 92 GLU A C 1
ATOM 733 O O . GLU A 1 92 ? 16.954 2.282 -8.713 1.00 81.19 92 GLU A O 1
ATOM 738 N N . ASP A 1 93 ? 19.171 2.555 -8.453 1.00 85.62 93 ASP A N 1
ATOM 739 C CA . ASP A 1 93 ? 19.545 1.227 -8.944 1.00 85.62 93 ASP A CA 1
ATOM 740 C C . ASP A 1 93 ? 19.593 0.204 -7.801 1.00 85.62 93 ASP A C 1
ATOM 742 O O . ASP A 1 93 ? 20.446 0.256 -6.919 1.00 85.62 93 ASP A O 1
ATOM 746 N N . MET A 1 94 ? 18.712 -0.795 -7.857 1.00 85.62 94 MET A N 1
ATOM 747 C CA . MET A 1 94 ? 18.746 -1.961 -6.975 1.00 85.62 94 MET A CA 1
ATOM 748 C C . MET A 1 94 ? 19.476 -3.130 -7.636 1.00 85.62 94 MET A C 1
ATOM 750 O O . MET A 1 94 ? 19.122 -3.547 -8.739 1.00 85.62 94 MET A O 1
ATOM 754 N N . TYR A 1 95 ? 20.456 -3.720 -6.950 1.00 88.62 95 TYR A N 1
ATOM 755 C CA . TYR A 1 95 ? 21.146 -4.922 -7.425 1.00 88.62 95 TYR A CA 1
ATOM 756 C C . TYR A 1 95 ? 20.426 -6.193 -6.982 1.00 88.62 95 TYR A C 1
ATOM 758 O O . TYR A 1 95 ? 20.200 -6.426 -5.796 1.00 88.62 95 TYR A O 1
ATOM 766 N N . ILE A 1 96 ? 20.075 -7.032 -7.954 1.00 88.31 96 ILE A N 1
ATOM 767 C CA . ILE A 1 96 ? 19.322 -8.262 -7.742 1.00 88.31 96 ILE A CA 1
ATOM 768 C C . ILE A 1 96 ? 20.285 -9.444 -7.759 1.00 88.31 96 ILE A C 1
ATOM 770 O O . ILE A 1 96 ? 20.870 -9.786 -8.787 1.00 88.31 96 ILE A O 1
ATOM 774 N N . VAL A 1 97 ? 20.423 -10.085 -6.602 1.00 88.44 97 VAL A N 1
ATOM 775 C CA . VAL A 1 97 ? 21.304 -11.233 -6.381 1.00 88.44 97 VAL A CA 1
ATOM 776 C C . VAL A 1 97 ? 20.427 -12.468 -6.195 1.00 88.44 97 VAL A C 1
ATOM 778 O O . VAL A 1 97 ? 19.618 -12.524 -5.272 1.00 88.44 97 VAL A O 1
ATOM 781 N N . THR A 1 98 ? 20.549 -13.454 -7.088 1.00 85.50 98 THR A N 1
ATOM 782 C CA . THR A 1 98 ? 19.688 -14.659 -7.069 1.00 85.50 98 THR A CA 1
ATOM 783 C C . THR A 1 98 ? 20.454 -15.968 -6.916 1.00 85.50 98 THR A C 1
ATOM 785 O O . THR A 1 98 ? 19.853 -16.992 -6.590 1.00 85.50 98 THR A O 1
ATOM 788 N N . SER A 1 99 ? 21.771 -15.956 -7.137 1.00 87.12 99 SER A N 1
ATOM 789 C CA . SER A 1 99 ? 22.618 -17.129 -6.936 1.00 87.12 99 SER A CA 1
ATOM 790 C C . SER A 1 99 ? 22.795 -17.425 -5.440 1.00 87.12 99 SER A C 1
ATOM 792 O O . SER A 1 99 ? 23.160 -16.518 -4.689 1.00 87.12 99 SER A O 1
ATOM 794 N N . PRO A 1 100 ? 22.611 -18.678 -4.979 1.00 83.81 100 PRO A N 1
ATOM 795 C CA . PRO A 1 100 ? 22.822 -19.041 -3.577 1.00 83.81 100 PRO A CA 1
ATOM 796 C C . PRO A 1 100 ? 24.218 -18.681 -3.044 1.00 83.81 100 PRO A C 1
ATOM 798 O O . PRO A 1 100 ? 24.347 -18.266 -1.894 1.00 83.81 100 PRO A O 1
ATOM 801 N N . THR A 1 101 ? 25.262 -18.809 -3.870 1.00 86.31 101 THR A N 1
ATOM 802 C CA . THR A 1 101 ? 26.647 -18.471 -3.491 1.00 86.31 101 THR A CA 1
ATOM 803 C C . THR A 1 101 ? 26.820 -16.980 -3.226 1.00 86.31 101 THR A C 1
ATOM 805 O O . THR A 1 101 ? 27.492 -16.579 -2.272 1.00 86.31 10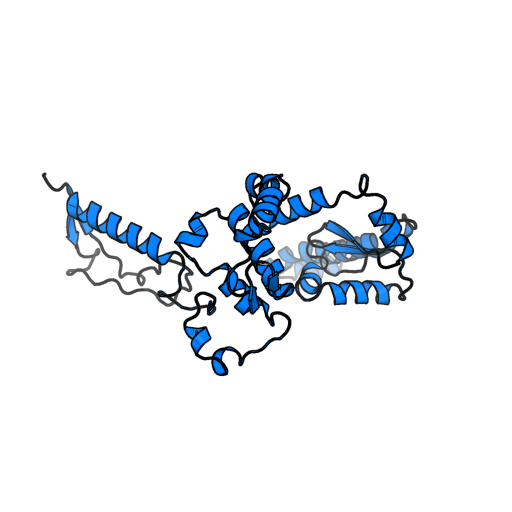1 THR A O 1
ATOM 808 N N . ASP A 1 102 ? 26.174 -16.162 -4.048 1.00 85.44 102 ASP A N 1
ATOM 809 C CA . ASP A 1 102 ? 26.331 -14.712 -4.033 1.00 85.44 102 ASP A CA 1
ATOM 810 C C . ASP A 1 102 ? 25.476 -14.108 -2.921 1.00 85.44 102 ASP A C 1
ATOM 812 O O . ASP A 1 102 ? 25.944 -13.242 -2.188 1.00 85.44 102 ASP A O 1
ATOM 816 N N . VAL A 1 103 ? 24.271 -14.648 -2.708 1.00 83.38 103 VAL A N 1
ATOM 817 C CA . VAL A 1 103 ? 23.400 -14.298 -1.577 1.00 83.38 103 VAL A CA 1
ATOM 818 C C . VAL A 1 103 ? 24.119 -14.531 -0.246 1.00 83.38 103 VAL A C 1
ATOM 820 O O . VAL A 1 103 ? 24.134 -13.652 0.614 1.00 83.38 103 VAL A O 1
ATOM 823 N N . LEU A 1 104 ? 24.776 -15.685 -0.078 1.00 82.12 104 LEU A N 1
ATOM 824 C CA . LEU A 1 104 ? 25.560 -15.965 1.129 1.00 82.12 104 LEU A CA 1
ATOM 825 C C . LEU A 1 104 ? 26.735 -14.997 1.302 1.00 82.12 104 LEU A C 1
ATOM 827 O O . LEU A 1 104 ? 27.082 -14.655 2.431 1.00 82.12 104 LEU A O 1
ATOM 831 N N . SER A 1 105 ? 27.350 -14.562 0.205 1.00 83.69 105 SER A N 1
ATOM 832 C CA . SER A 1 105 ? 28.468 -13.615 0.238 1.00 83.69 105 SER A CA 1
ATOM 833 C C . SER A 1 105 ? 27.996 -12.210 0.625 1.00 83.69 105 SER A C 1
ATOM 835 O O . SER A 1 105 ? 28.613 -11.572 1.474 1.00 83.69 105 SER A O 1
ATOM 837 N N . VAL A 1 106 ? 26.850 -11.777 0.094 1.00 81.31 106 VAL A N 1
ATOM 838 C CA . VAL A 1 106 ? 26.176 -10.523 0.464 1.00 81.31 106 VAL A CA 1
ATOM 839 C C . VAL A 1 106 ? 25.805 -10.515 1.945 1.00 81.31 106 VAL A C 1
ATOM 841 O O . VAL A 1 106 ? 26.143 -9.570 2.652 1.00 81.31 106 VAL A O 1
ATOM 844 N N . TYR A 1 107 ? 25.194 -11.592 2.449 1.00 75.19 107 TYR A N 1
ATOM 845 C CA . TYR A 1 107 ? 24.811 -11.677 3.862 1.00 75.19 107 TYR A CA 1
ATOM 846 C C . TYR A 1 107 ? 25.997 -11.714 4.830 1.00 75.19 107 TYR A C 1
ATOM 848 O O . TYR A 1 107 ? 25.841 -11.355 5.995 1.00 75.19 107 TYR A O 1
ATOM 856 N N . ARG A 1 108 ? 27.183 -12.140 4.384 1.00 80.81 108 ARG A N 1
ATOM 857 C CA . ARG A 1 108 ? 28.396 -12.138 5.218 1.00 80.81 108 ARG A CA 1
ATOM 858 C C . ARG A 1 108 ? 29.035 -10.752 5.342 1.00 80.81 108 ARG A C 1
ATOM 860 O O . ARG A 1 108 ? 29.739 -10.506 6.317 1.00 80.81 108 ARG A O 1
ATOM 867 N N . GLU A 1 109 ? 28.779 -9.843 4.404 1.00 77.06 109 GLU A N 1
ATOM 868 C CA . GLU A 1 109 ? 29.407 -8.515 4.323 1.00 77.06 109 GLU A CA 1
ATOM 869 C C . GLU A 1 109 ? 28.524 -7.402 4.924 1.00 77.06 109 GLU A C 1
ATOM 871 O O . GLU A 1 109 ? 28.370 -6.322 4.351 1.00 77.06 109 GLU A O 1
ATOM 876 N N . THR A 1 110 ? 27.981 -7.628 6.124 1.00 64.62 110 THR A N 1
ATOM 877 C CA . THR A 1 110 ? 27.025 -6.719 6.796 1.00 64.62 110 THR A CA 1
ATOM 878 C C . THR A 1 110 ? 27.559 -5.310 7.069 1.00 64.62 110 THR A C 1
ATOM 880 O O . THR A 1 110 ? 26.784 -4.372 7.198 1.00 64.62 110 THR A O 1
ATOM 883 N N . LYS A 1 111 ? 28.884 -5.128 7.147 1.00 65.75 111 LYS A N 1
ATOM 884 C CA . LYS A 1 111 ? 29.506 -3.807 7.361 1.00 65.75 111 LYS A CA 1
ATOM 885 C C . LYS A 1 111 ? 29.623 -2.962 6.092 1.00 65.75 111 LYS A C 1
ATOM 887 O O . LYS A 1 111 ? 29.772 -1.751 6.198 1.00 65.75 111 LYS A O 1
ATOM 892 N N . LYS A 1 112 ? 29.646 -3.592 4.913 1.00 70.31 112 LYS A N 1
ATOM 893 C CA . LYS A 1 112 ? 29.746 -2.895 3.617 1.00 70.31 112 LYS A CA 1
ATOM 894 C C . LYS A 1 112 ? 28.386 -2.753 2.945 1.00 70.31 112 LYS A C 1
ATOM 896 O O . LYS A 1 112 ? 28.181 -1.812 2.189 1.00 70.31 112 LYS A O 1
ATOM 901 N N . LEU A 1 113 ? 27.488 -3.696 3.214 1.00 66.62 113 LEU A N 1
ATOM 902 C CA . LEU A 1 113 ? 26.118 -3.731 2.726 1.00 66.62 113 LEU A CA 1
ATOM 903 C C . LEU A 1 113 ? 25.200 -3.576 3.941 1.00 66.62 113 LEU A C 1
ATOM 905 O O . LEU A 1 113 ? 24.704 -4.561 4.484 1.00 66.62 113 LEU A O 1
ATOM 909 N N . ASP A 1 114 ? 25.066 -2.334 4.412 1.00 67.62 114 ASP A N 1
ATOM 910 C CA . ASP A 1 114 ? 24.183 -2.001 5.529 1.00 67.62 114 ASP A CA 1
ATOM 911 C C . ASP A 1 114 ? 22.736 -1.875 5.037 1.00 67.62 114 ASP A C 1
ATOM 913 O O . ASP A 1 114 ? 22.397 -0.988 4.251 1.00 67.62 114 ASP A O 1
ATOM 917 N N . PHE A 1 115 ? 21.882 -2.783 5.502 1.00 64.00 115 PHE A N 1
ATOM 918 C CA . PHE A 1 115 ? 20.458 -2.791 5.177 1.00 64.00 115 PHE A CA 1
ATOM 919 C C . PHE A 1 115 ? 19.649 -1.886 6.110 1.00 64.00 115 PHE A C 1
ATOM 921 O O . PHE A 1 115 ? 18.570 -1.434 5.721 1.00 64.00 115 PHE A O 1
ATOM 928 N N . ASP A 1 116 ? 20.163 -1.576 7.303 1.00 64.38 116 ASP A N 1
ATOM 929 C CA . ASP A 1 116 ? 19.428 -0.784 8.287 1.00 64.38 116 ASP A CA 1
ATOM 930 C C . ASP A 1 116 ? 19.274 0.658 7.797 1.00 64.38 116 ASP A C 1
ATOM 932 O O . ASP A 1 116 ? 18.178 1.214 7.860 1.00 64.38 116 ASP A O 1
ATOM 936 N N . GLY A 1 117 ? 20.332 1.254 7.231 1.00 66.00 117 GLY A N 1
ATOM 937 C CA . GLY A 1 117 ? 20.260 2.572 6.593 1.00 66.00 117 GLY A CA 1
ATOM 938 C C . GLY A 1 117 ? 19.214 2.645 5.474 1.00 66.00 117 GLY A C 1
ATOM 939 O O . GLY A 1 117 ? 18.405 3.569 5.445 1.00 66.00 117 GLY A O 1
ATOM 940 N N . PHE A 1 118 ? 19.164 1.633 4.605 1.00 66.38 118 PHE A N 1
ATOM 941 C CA . PHE A 1 118 ? 18.189 1.561 3.512 1.00 66.38 118 PHE A CA 1
ATOM 942 C C . PHE A 1 118 ? 16.740 1.477 4.014 1.00 66.38 118 PHE A C 1
ATOM 944 O O . PHE A 1 118 ? 15.869 2.198 3.526 1.00 66.38 118 PHE A O 1
ATOM 951 N N . VAL A 1 119 ? 16.475 0.635 5.020 1.00 64.94 119 VAL A N 1
ATOM 952 C CA . VAL A 1 119 ? 15.136 0.513 5.618 1.00 64.94 119 VAL A CA 1
ATOM 953 C C . VAL A 1 119 ? 14.705 1.834 6.258 1.00 64.94 119 VAL A C 1
ATOM 955 O O . VAL A 1 119 ? 13.554 2.239 6.093 1.00 64.94 119 VAL A O 1
ATOM 958 N N . LYS A 1 120 ? 15.618 2.539 6.938 1.00 66.75 120 LYS A N 1
ATOM 959 C CA . LYS A 1 120 ? 15.328 3.848 7.541 1.00 66.75 120 LYS A CA 1
ATOM 960 C C . LYS A 1 120 ? 14.923 4.889 6.496 1.00 66.75 120 LYS A C 1
ATOM 962 O O . LYS A 1 120 ? 13.947 5.598 6.725 1.00 66.75 120 LYS A O 1
ATOM 967 N N . GLU A 1 121 ? 15.627 4.958 5.368 1.00 66.31 121 GLU A N 1
ATOM 968 C CA . GLU A 1 121 ? 15.316 5.901 4.284 1.00 66.31 121 GLU A CA 1
ATOM 969 C C . GLU A 1 121 ? 13.972 5.585 3.617 1.00 66.31 121 GLU A C 1
ATOM 971 O O . GLU A 1 121 ? 13.127 6.471 3.513 1.00 66.31 121 GLU A O 1
ATOM 976 N N . ILE A 1 122 ? 13.689 4.311 3.315 1.00 67.00 122 ILE A N 1
ATOM 977 C CA . ILE A 1 122 ? 12.362 3.910 2.820 1.00 67.00 122 ILE A CA 1
ATOM 978 C C . ILE A 1 122 ? 11.269 4.347 3.795 1.00 67.00 122 ILE A C 1
ATOM 980 O O . ILE A 1 122 ? 10.276 4.951 3.400 1.00 67.00 122 ILE A O 1
ATOM 984 N N . MET A 1 123 ? 11.424 4.063 5.087 1.00 61.09 123 MET A N 1
ATOM 985 C CA . MET A 1 123 ? 10.395 4.415 6.063 1.00 61.09 123 MET A CA 1
ATOM 986 C C . MET A 1 123 ? 10.167 5.931 6.156 1.00 61.09 123 MET A C 1
ATOM 988 O O . MET A 1 123 ? 9.017 6.351 6.317 1.00 61.09 123 MET A O 1
ATOM 992 N N . LYS A 1 124 ? 11.219 6.747 6.007 1.00 68.38 124 LYS A N 1
ATOM 993 C CA . LYS A 1 124 ? 11.095 8.210 5.904 1.00 68.38 124 LYS A CA 1
ATOM 994 C C . LYS A 1 124 ? 10.331 8.633 4.649 1.00 68.38 124 LYS A C 1
ATOM 996 O O . LYS A 1 124 ? 9.428 9.460 4.764 1.00 68.38 124 LYS A O 1
ATOM 1001 N N . ASP A 1 125 ? 10.616 8.030 3.495 1.00 64.06 125 ASP A N 1
ATOM 1002 C CA . ASP A 1 125 ? 9.911 8.310 2.232 1.00 64.06 125 ASP A CA 1
ATOM 1003 C C . ASP A 1 125 ? 8.413 7.975 2.311 1.00 64.06 125 ASP A C 1
ATOM 1005 O O . ASP A 1 125 ? 7.575 8.661 1.721 1.00 64.06 125 ASP A O 1
ATOM 1009 N N . PHE A 1 126 ? 8.047 6.969 3.110 1.00 55.91 126 PHE A N 1
ATOM 1010 C CA . PHE A 1 126 ? 6.654 6.638 3.436 1.00 55.91 126 PHE A CA 1
ATOM 1011 C C . PHE A 1 126 ? 6.042 7.520 4.546 1.00 55.91 126 PHE A C 1
ATOM 1013 O O . PHE A 1 126 ? 4.927 7.259 5.004 1.00 55.91 126 PHE A O 1
ATOM 1020 N N . GLY A 1 127 ? 6.733 8.584 4.964 1.00 59.31 127 GLY A N 1
ATOM 1021 C CA . GLY A 1 127 ? 6.230 9.596 5.895 1.00 59.31 127 GLY A CA 1
ATOM 1022 C C . GLY A 1 127 ? 6.428 9.269 7.376 1.00 59.31 127 GLY A C 1
ATOM 1023 O O . GLY A 1 127 ? 5.821 9.928 8.225 1.00 59.31 127 GLY A O 1
ATOM 1024 N N . CYS A 1 128 ? 7.253 8.273 7.723 1.00 64.19 128 CYS A N 1
ATOM 1025 C CA . CYS A 1 128 ? 7.612 8.036 9.121 1.00 64.19 128 CYS A CA 1
ATOM 1026 C C . CYS A 1 128 ? 8.592 9.116 9.598 1.00 64.19 128 CYS A C 1
ATOM 1028 O O . CYS A 1 128 ? 9.585 9.410 8.936 1.00 64.19 128 CYS A O 1
ATOM 1030 N N . THR A 1 129 ? 8.346 9.696 10.774 1.00 77.19 129 THR A N 1
ATOM 1031 C CA . THR A 1 129 ? 9.284 10.661 11.369 1.00 77.19 129 THR A CA 1
ATOM 1032 C C . THR A 1 129 ? 10.581 9.972 11.799 1.00 77.19 129 THR A C 1
ATOM 1034 O O . THR A 1 129 ? 10.559 8.796 12.173 1.00 77.19 129 THR A O 1
ATOM 1037 N N . GLU A 1 130 ? 11.705 10.698 11.816 1.00 73.69 130 GLU A N 1
ATOM 1038 C CA . GLU A 1 130 ? 13.000 10.144 12.254 1.00 73.69 130 GLU A CA 1
ATOM 1039 C C . GLU A 1 130 ? 12.935 9.550 13.669 1.00 73.69 130 GLU A C 1
ATOM 1041 O O . GLU A 1 130 ? 13.484 8.476 13.918 1.00 73.69 130 GLU A O 1
ATOM 1046 N N . ASP A 1 131 ? 12.184 10.188 14.571 1.00 76.00 131 ASP A N 1
ATOM 1047 C CA . ASP A 1 131 ? 11.929 9.688 15.926 1.00 76.00 131 ASP A CA 1
ATOM 1048 C C . ASP A 1 131 ? 11.226 8.324 15.924 1.00 76.00 131 ASP A C 1
ATOM 1050 O O . ASP A 1 131 ? 11.528 7.458 16.744 1.00 76.00 131 ASP A O 1
ATOM 1054 N N . THR A 1 132 ? 10.271 8.123 15.013 1.00 71.62 132 THR A N 1
ATOM 1055 C CA . THR A 1 132 ? 9.506 6.871 14.902 1.00 71.62 132 THR A CA 1
ATOM 1056 C C . THR A 1 132 ? 10.378 5.753 14.347 1.00 71.62 132 THR A C 1
ATOM 1058 O O . THR A 1 132 ? 10.365 4.637 14.866 1.00 71.62 132 THR A O 1
ATOM 1061 N N . VAL A 1 133 ? 11.168 6.068 13.320 1.00 70.69 133 VAL A N 1
ATOM 1062 C CA . VAL A 1 133 ? 12.106 5.131 12.702 1.00 70.69 133 VAL A CA 1
ATOM 1063 C C . VAL A 1 133 ? 13.190 4.726 13.701 1.00 70.69 133 VAL A C 1
ATOM 1065 O O . VAL A 1 133 ? 13.480 3.544 13.839 1.00 70.69 133 VAL A O 1
ATOM 1068 N N . THR A 1 134 ? 13.740 5.669 14.466 1.00 74.00 134 THR A N 1
ATOM 1069 C CA . THR A 1 134 ? 14.771 5.376 15.474 1.00 74.00 134 THR A CA 1
ATOM 1070 C C . THR A 1 134 ? 14.244 4.440 16.560 1.00 74.00 134 THR A C 1
ATOM 1072 O O . THR A 1 134 ? 14.892 3.442 16.860 1.00 74.00 134 THR A O 1
ATOM 1075 N N . LYS A 1 135 ? 13.023 4.678 17.059 1.00 71.50 135 LYS A N 1
ATOM 1076 C CA . LYS A 1 135 ? 12.360 3.813 18.054 1.00 71.50 135 LYS A CA 1
ATOM 1077 C C . LYS A 1 135 ? 12.134 2.375 17.585 1.00 71.50 135 LYS A C 1
ATOM 1079 O O . LYS A 1 135 ? 12.046 1.480 18.420 1.00 71.50 135 LYS A O 1
ATOM 1084 N N . MET A 1 136 ? 12.028 2.136 16.276 1.00 66.00 136 MET A N 1
ATOM 1085 C CA . MET A 1 136 ? 11.875 0.782 15.727 1.00 66.00 136 MET A CA 1
ATOM 1086 C C . MET A 1 136 ? 13.135 -0.069 15.916 1.00 66.00 136 MET A C 1
ATOM 1088 O O . MET A 1 136 ? 13.036 -1.280 16.101 1.00 66.00 136 MET A O 1
ATOM 1092 N N . PHE A 1 137 ? 14.304 0.571 15.892 1.00 68.31 137 PHE A N 1
ATOM 1093 C CA . PHE A 1 137 ? 15.604 -0.076 16.074 1.00 68.31 137 PHE A CA 1
ATOM 1094 C C . PHE A 1 137 ? 16.160 0.116 17.492 1.00 68.31 137 PHE A C 1
ATOM 1096 O O . PHE A 1 137 ? 17.298 -0.265 17.763 1.00 68.31 137 PHE A O 1
ATOM 1103 N N . ASP A 1 138 ? 15.372 0.711 18.387 1.00 69.75 138 ASP A N 1
ATOM 1104 C CA . ASP A 1 138 ? 15.765 0.994 19.762 1.00 69.75 138 ASP A CA 1
ATOM 1105 C C . ASP A 1 138 ? 15.451 -0.189 20.693 1.00 69.75 138 ASP A C 1
ATOM 1107 O O . ASP A 1 138 ? 14.581 -1.028 20.421 1.00 69.75 138 ASP A O 1
ATOM 1111 N N . ALA A 1 139 ? 16.146 -0.239 21.828 1.00 68.75 139 ALA A N 1
ATOM 1112 C CA . ALA A 1 139 ? 15.982 -1.275 22.844 1.00 68.75 139 ALA A CA 1
ATOM 1113 C C . ALA A 1 139 ? 14.534 -1.366 23.357 1.00 68.75 139 ALA A C 1
ATOM 1115 O O . ALA A 1 139 ? 14.071 -2.458 23.681 1.00 68.75 139 ALA A O 1
ATOM 1116 N N . ASP A 1 140 ? 13.793 -0.255 23.340 1.00 71.00 140 ASP A N 1
ATOM 1117 C CA . ASP A 1 140 ? 12.387 -0.169 23.743 1.00 71.00 140 ASP A CA 1
ATOM 1118 C C . ASP A 1 140 ? 11.465 -1.129 22.970 1.00 71.00 140 ASP A C 1
ATOM 1120 O O . ASP A 1 140 ? 10.523 -1.684 23.545 1.00 71.00 140 ASP A O 1
ATOM 1124 N N . PHE A 1 141 ? 11.694 -1.340 21.667 1.00 72.25 141 PHE A N 1
ATOM 1125 C CA . PHE A 1 141 ? 10.885 -2.283 20.886 1.00 72.25 141 PHE A CA 1
ATOM 1126 C C . PHE A 1 141 ? 11.166 -3.726 21.311 1.00 72.25 141 PHE A C 1
ATOM 1128 O O . PHE A 1 141 ? 10.233 -4.500 21.547 1.00 72.25 141 PHE A O 1
ATOM 1135 N N . LEU A 1 142 ? 12.445 -4.065 21.487 1.00 76.31 142 LEU A N 1
ATOM 1136 C CA . LEU A 1 142 ? 12.870 -5.376 21.977 1.00 76.31 142 LEU A CA 1
ATOM 1137 C C . LEU A 1 142 ? 12.375 -5.630 23.405 1.00 76.31 142 LEU A C 1
ATOM 1139 O O . LEU A 1 142 ? 11.940 -6.738 23.719 1.00 76.31 142 LEU A O 1
ATOM 1143 N N . GLU A 1 143 ? 12.364 -4.604 24.255 1.00 79.94 143 GLU A N 1
ATOM 1144 C CA . GLU A 1 143 ? 11.836 -4.690 25.613 1.00 79.94 143 GLU A CA 1
ATOM 1145 C C . GLU A 1 143 ? 10.323 -4.948 25.611 1.00 79.94 143 GLU A C 1
ATOM 1147 O O . GLU A 1 143 ? 9.846 -5.783 26.381 1.00 79.94 143 GLU A O 1
ATOM 1152 N N . LYS A 1 144 ? 9.561 -4.316 24.708 1.00 79.38 144 LYS A N 1
ATOM 1153 C CA . LYS A 1 144 ? 8.120 -4.589 24.553 1.00 79.38 144 LYS A CA 1
ATOM 1154 C C . LYS A 1 144 ? 7.841 -6.002 24.058 1.00 79.38 144 LYS A C 1
ATOM 1156 O O . LYS A 1 144 ? 6.918 -6.633 24.570 1.00 79.38 144 LYS A O 1
ATOM 1161 N N . ILE A 1 145 ? 8.629 -6.504 23.105 1.00 82.94 145 ILE A N 1
ATOM 1162 C CA . ILE A 1 145 ? 8.542 -7.909 22.679 1.00 82.94 145 ILE A CA 1
ATOM 1163 C C . ILE A 1 145 ? 8.805 -8.819 23.883 1.00 82.94 145 ILE A C 1
ATOM 1165 O O . ILE A 1 145 ? 8.018 -9.723 24.155 1.00 82.94 145 ILE A O 1
ATOM 1169 N N . ASN A 1 146 ? 9.868 -8.549 24.643 1.00 84.38 146 ASN A N 1
ATOM 1170 C CA . ASN A 1 146 ? 10.230 -9.338 25.815 1.00 84.38 146 ASN A CA 1
ATOM 1171 C C . ASN A 1 146 ? 9.149 -9.304 26.915 1.00 84.38 146 ASN A C 1
ATOM 1173 O O . ASN A 1 146 ? 8.835 -10.344 27.488 1.00 84.38 146 ASN A O 1
ATOM 1177 N N . ASP A 1 147 ? 8.537 -8.146 27.190 1.00 83.94 147 ASP A N 1
ATOM 1178 C CA . ASP A 1 147 ? 7.416 -8.026 28.137 1.00 83.94 147 ASP A CA 1
ATOM 1179 C C . ASP A 1 147 ? 6.196 -8.837 27.678 1.00 83.94 147 ASP A C 1
ATOM 1181 O O . ASP A 1 147 ? 5.598 -9.560 28.474 1.00 83.94 147 ASP A O 1
ATOM 1185 N N . MET A 1 148 ? 5.855 -8.788 26.388 1.00 80.06 148 MET A N 1
ATOM 1186 C CA . MET A 1 148 ? 4.715 -9.531 25.835 1.00 80.06 148 MET A CA 1
ATOM 1187 C C . MET A 1 148 ? 4.936 -11.045 25.784 1.00 80.06 148 MET A C 1
ATOM 1189 O O . MET A 1 148 ? 3.969 -11.807 25.807 1.00 80.06 148 MET A O 1
ATOM 1193 N N . LEU A 1 149 ? 6.192 -11.492 25.757 1.00 85.88 149 LEU A N 1
ATOM 1194 C CA . LEU A 1 149 ? 6.553 -12.908 25.827 1.00 85.88 149 LEU A CA 1
ATOM 1195 C C . LEU A 1 149 ? 6.534 -13.476 27.256 1.00 85.88 149 LEU A C 1
ATOM 1197 O O . LEU A 1 149 ? 6.710 -14.684 27.428 1.00 85.88 149 LEU A O 1
ATOM 1201 N N . ARG A 1 150 ? 6.299 -12.652 28.287 1.00 86.31 150 ARG A N 1
ATOM 1202 C CA . ARG A 1 150 ? 6.198 -13.129 29.673 1.00 86.31 150 ARG A CA 1
ATOM 1203 C C . ARG A 1 150 ? 5.013 -14.073 29.857 1.00 86.31 150 ARG A C 1
ATOM 1205 O O . ARG A 1 150 ? 3.935 -13.868 29.303 1.00 86.31 150 ARG A O 1
ATOM 1212 N N . TRP A 1 151 ? 5.197 -15.091 30.695 1.00 81.00 151 TRP A N 1
ATOM 1213 C CA . TRP A 1 151 ? 4.213 -16.155 30.932 1.00 81.00 151 TRP A CA 1
ATOM 1214 C C . TRP A 1 151 ? 2.811 -15.645 31.304 1.00 81.00 151 TRP A C 1
ATOM 1216 O O . TRP A 1 151 ? 1.802 -16.181 30.833 1.00 81.00 151 TRP A O 1
ATOM 1226 N N . ASP A 1 152 ? 2.742 -14.604 32.131 1.00 82.88 152 ASP A N 1
ATOM 1227 C CA . ASP A 1 152 ? 1.509 -13.952 32.579 1.00 82.88 152 ASP A CA 1
ATOM 1228 C C . ASP A 1 152 ? 0.798 -13.172 31.461 1.00 82.88 152 ASP A C 1
ATOM 1230 O O . ASP A 1 152 ? -0.426 -13.039 31.492 1.00 82.88 152 ASP A O 1
ATOM 1234 N N . ARG A 1 153 ? 1.536 -12.727 30.436 1.00 80.25 153 ARG A N 1
ATOM 1235 C CA . ARG A 1 153 ? 1.003 -11.984 29.286 1.00 80.25 153 ARG A CA 1
ATOM 1236 C C . ARG A 1 153 ? 0.494 -12.874 28.160 1.00 80.25 153 ARG A C 1
ATOM 1238 O O . ARG A 1 153 ? -0.394 -12.437 27.429 1.00 80.25 153 ARG A O 1
ATOM 1245 N N . ILE A 1 154 ? 0.977 -14.116 28.057 1.00 80.62 154 ILE A N 1
ATOM 1246 C CA . ILE A 1 154 ? 0.486 -15.109 27.086 1.00 80.62 154 ILE A CA 1
ATOM 1247 C C . ILE A 1 154 ? -0.978 -15.442 27.413 1.00 80.62 154 ILE A C 1
ATOM 1249 O O . ILE A 1 154 ? -1.276 -16.292 28.258 1.00 80.62 154 ILE A O 1
ATOM 1253 N N . SER A 1 155 ? -1.903 -14.732 26.783 1.00 70.69 155 SER A N 1
ATOM 1254 C CA . SER A 1 155 ? -3.334 -14.746 27.083 1.00 70.69 155 SER A CA 1
ATOM 1255 C C . SER A 1 155 ? -4.127 -14.366 25.832 1.00 70.69 155 SER A C 1
ATOM 1257 O O . SER A 1 155 ? -3.553 -13.920 24.847 1.00 70.69 155 SER A O 1
ATOM 1259 N N . GLY A 1 156 ? -5.448 -14.545 25.853 1.00 71.06 156 GLY A N 1
ATOM 1260 C CA . GLY A 1 156 ? -6.296 -14.175 24.719 1.00 71.06 156 GLY A CA 1
ATOM 1261 C C . GLY A 1 156 ? -6.458 -15.287 23.682 1.00 71.06 156 GLY A C 1
ATOM 1262 O O . GLY A 1 156 ? -6.493 -16.469 24.025 1.00 71.06 156 GLY A O 1
ATOM 1263 N N . GLN A 1 157 ? -6.636 -14.904 22.415 1.00 66.06 157 GLN A N 1
ATOM 1264 C CA . GLN A 1 157 ? -7.100 -15.805 21.351 1.00 66.06 157 GLN A CA 1
ATOM 1265 C C . GLN A 1 157 ? -6.021 -16.772 20.848 1.00 66.06 157 GLN A C 1
ATOM 1267 O O . GLN A 1 157 ? -6.340 -17.761 20.177 1.00 66.06 157 GLN A O 1
ATOM 1272 N N . SER A 1 158 ? -4.753 -16.499 21.153 1.00 76.94 158 SER A N 1
ATOM 1273 C CA . SER A 1 158 ? -3.646 -17.405 20.865 1.00 76.94 158 SER A CA 1
ATOM 1274 C C . SER A 1 158 ? -3.631 -18.651 21.757 1.00 76.94 158 SER A C 1
ATOM 1276 O O . SER A 1 158 ? -3.117 -19.679 21.314 1.00 76.94 158 SER A O 1
ATOM 1278 N N . VAL A 1 159 ? -4.228 -18.624 22.957 1.00 82.69 159 VAL A N 1
ATOM 1279 C CA . VAL A 1 159 ? -4.242 -19.754 23.907 1.00 82.69 159 VAL A CA 1
ATOM 1280 C C . VAL A 1 159 ? -5.429 -20.685 23.638 1.00 82.69 159 VAL A C 1
ATOM 1282 O O . VAL A 1 159 ? -6.584 -20.279 23.703 1.00 82.69 159 VAL A O 1
ATOM 1285 N N . LYS A 1 160 ? -5.150 -21.965 23.368 1.00 80.81 160 LYS A N 1
ATOM 1286 C CA . LYS A 1 160 ? -6.162 -23.009 23.121 1.00 80.81 160 LYS A CA 1
ATOM 1287 C C . LYS A 1 160 ? -6.575 -23.752 24.389 1.00 80.81 160 LYS A C 1
ATOM 1289 O O . LYS A 1 160 ? -7.758 -23.987 24.602 1.00 80.81 160 LYS A O 1
ATOM 1294 N N . THR A 1 161 ? -5.607 -24.132 25.218 1.00 78.75 161 THR A N 1
ATOM 1295 C CA . THR A 1 161 ? -5.828 -24.826 26.497 1.00 78.75 161 THR A CA 1
ATOM 1296 C C . THR A 1 161 ? -4.810 -24.344 27.518 1.00 78.75 161 THR A C 1
ATOM 1298 O O . THR A 1 161 ? -3.660 -24.077 27.160 1.00 78.75 161 THR A O 1
ATOM 1301 N N . PHE A 1 162 ? -5.217 -24.240 28.784 1.00 80.62 162 PHE A N 1
ATOM 1302 C CA . PHE A 1 162 ? -4.329 -23.844 29.875 1.00 80.62 162 PHE A CA 1
ATOM 1303 C C . PHE A 1 162 ? -4.465 -24.792 31.073 1.00 80.62 162 PHE A C 1
ATOM 1305 O O . PHE A 1 162 ? -5.549 -25.281 31.384 1.00 80.62 162 PHE A O 1
ATOM 1312 N N . THR A 1 163 ? -3.338 -25.035 31.726 1.00 78.81 163 THR A N 1
ATOM 1313 C CA . THR A 1 163 ? -3.185 -25.688 33.031 1.00 78.81 163 THR A CA 1
ATOM 1314 C C . THR A 1 163 ? -2.287 -24.792 33.892 1.00 78.81 163 THR A C 1
ATOM 1316 O O . THR A 1 163 ? -1.706 -23.840 33.364 1.00 78.81 163 THR A O 1
ATOM 1319 N N . GLU A 1 164 ? -2.126 -25.080 35.188 1.00 74.81 164 GLU A N 1
ATOM 1320 C CA . GLU A 1 164 ? -1.255 -24.280 36.074 1.00 74.81 164 GLU A CA 1
ATOM 1321 C C . GLU A 1 164 ? 0.177 -24.124 35.528 1.00 74.81 164 GLU A C 1
ATOM 1323 O O . GLU A 1 164 ? 0.743 -23.036 35.605 1.00 74.81 164 GLU A O 1
ATOM 1328 N N . ASN A 1 165 ? 0.719 -25.166 34.882 1.00 79.69 165 ASN A N 1
ATOM 1329 C CA . ASN A 1 165 ? 2.117 -25.202 34.430 1.00 79.69 165 ASN A CA 1
ATOM 1330 C C . ASN A 1 165 ? 2.288 -25.324 32.904 1.00 79.69 165 ASN A C 1
ATOM 1332 O O . ASN A 1 165 ? 3.405 -25.507 32.424 1.00 79.69 165 ASN A O 1
ATOM 1336 N N . SER A 1 166 ? 1.210 -25.269 32.115 1.00 79.38 166 SER A N 1
ATOM 1337 C CA . SER A 1 166 ? 1.290 -25.459 30.658 1.00 79.38 166 SER A CA 1
ATOM 1338 C C . SER A 1 166 ? 0.208 -24.686 29.908 1.00 79.38 166 SER A C 1
ATOM 1340 O O . SER A 1 166 ? -0.964 -24.728 30.285 1.00 79.38 166 SER A O 1
ATOM 1342 N N . LYS A 1 167 ? 0.594 -24.017 28.814 1.00 85.81 167 LYS A N 1
ATOM 1343 C CA . LYS A 1 167 ? -0.307 -23.346 27.868 1.00 85.81 167 LYS A CA 1
ATOM 1344 C C . LYS A 1 167 ? -0.068 -23.914 26.475 1.00 85.81 167 LYS A C 1
ATOM 1346 O O . LYS A 1 167 ? 1.057 -23.904 25.982 1.00 85.81 167 LYS A O 1
ATOM 1351 N N . THR A 1 168 ? -1.124 -24.373 25.817 1.00 85.25 168 THR A N 1
ATOM 1352 C CA . THR A 1 168 ? -1.071 -24.728 24.396 1.00 85.25 168 THR A CA 1
ATOM 1353 C C . THR A 1 168 ? -1.492 -23.512 23.590 1.00 85.25 168 THR A C 1
ATOM 1355 O O . THR A 1 168 ? -2.633 -23.069 23.711 1.00 85.25 168 THR A O 1
ATOM 1358 N N . VAL A 1 169 ? -0.590 -22.978 22.767 1.00 83.94 169 VAL A N 1
ATOM 1359 C CA . VAL A 1 169 ? -0.835 -21.770 21.967 1.00 83.94 169 VAL A CA 1
ATOM 1360 C C . VAL A 1 169 ? -0.754 -22.041 20.467 1.00 83.94 169 VAL A C 1
ATOM 1362 O O . VAL A 1 169 ? -0.036 -22.931 20.012 1.00 83.94 169 VAL A O 1
ATOM 1365 N N . SER A 1 170 ? -1.490 -21.268 19.673 1.00 82.00 170 SER A N 1
ATOM 1366 C CA . SER A 1 170 ? -1.255 -21.159 18.234 1.00 82.00 170 SER A CA 1
ATOM 1367 C C . SER A 1 170 ? -0.032 -20.276 18.007 1.00 82.00 170 SER A C 1
ATOM 1369 O O . SER A 1 170 ? -0.093 -19.081 18.272 1.00 82.00 170 SER A O 1
ATOM 1371 N N . LEU A 1 171 ? 1.057 -20.857 17.495 1.00 75.69 171 LEU A N 1
ATOM 1372 C CA . LEU A 1 171 ? 2.300 -20.126 17.238 1.00 75.69 171 LEU A CA 1
ATOM 1373 C C . LEU A 1 171 ? 2.081 -18.920 16.316 1.00 75.69 171 LEU A C 1
ATOM 1375 O O . LEU A 1 171 ? 2.533 -17.831 16.631 1.00 75.69 171 LEU A O 1
ATOM 1379 N N . TRP A 1 172 ? 1.322 -19.097 15.230 1.00 69.81 172 TRP A N 1
ATOM 1380 C CA . TRP A 1 172 ? 0.977 -18.014 14.305 1.00 69.81 172 TRP A CA 1
ATOM 1381 C C . TRP A 1 172 ? 0.273 -16.850 15.008 1.00 69.81 172 TRP A C 1
ATOM 1383 O O . TRP A 1 172 ? 0.748 -15.719 14.959 1.00 69.81 172 TRP A O 1
ATOM 1393 N N . LYS A 1 173 ? -0.824 -17.135 15.726 1.00 74.81 173 LYS A N 1
ATOM 1394 C CA . LYS A 1 173 ? -1.583 -16.101 16.443 1.00 74.81 173 LYS A CA 1
ATOM 1395 C C . LYS A 1 173 ? -0.765 -15.457 17.550 1.00 74.81 173 LYS A C 1
ATOM 1397 O O . LYS A 1 173 ? -0.874 -14.260 17.753 1.00 74.81 173 LYS A O 1
ATOM 1402 N N . TRP A 1 174 ? 0.059 -16.234 18.247 1.00 82.00 174 TRP A N 1
ATOM 1403 C CA . TRP A 1 174 ? 0.888 -15.724 19.330 1.00 82.00 174 TRP A CA 1
ATOM 1404 C C . TRP A 1 174 ? 2.005 -14.810 18.815 1.00 82.00 174 TRP A C 1
ATOM 1406 O O . TRP A 1 174 ? 2.163 -13.703 19.320 1.00 82.00 174 TRP A O 1
ATOM 1416 N N . CYS A 1 175 ? 2.729 -15.220 17.769 1.00 79.88 175 CYS A N 1
ATOM 1417 C CA . CYS A 1 175 ? 3.710 -14.363 17.101 1.00 79.88 175 CYS A CA 1
ATOM 1418 C C . CYS A 1 175 ? 3.051 -13.097 16.557 1.00 79.88 175 CYS A C 1
ATOM 1420 O O . CYS A 1 175 ? 3.592 -12.008 16.723 1.00 79.88 175 CYS A O 1
ATOM 1422 N N . GLY A 1 176 ? 1.873 -13.236 15.954 1.00 75.44 176 GLY A N 1
ATOM 1423 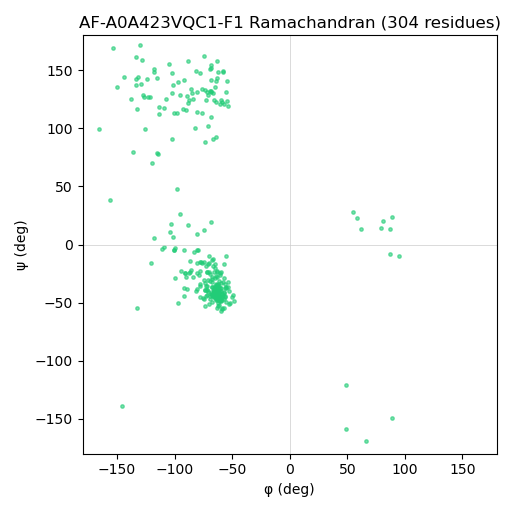C CA . GLY A 1 176 ? 1.086 -12.113 15.488 1.00 75.44 176 GLY A CA 1
ATOM 1424 C C . GLY A 1 176 ? 0.731 -11.140 16.614 1.00 75.44 176 GLY A C 1
ATOM 1425 O O . GLY A 1 176 ? 1.055 -9.959 16.524 1.00 75.44 176 GLY A O 1
ATOM 1426 N N . GLU A 1 177 ? 0.111 -11.631 17.687 1.00 78.88 177 GLU A N 1
ATOM 1427 C CA . GLU A 1 177 ? -0.233 -10.828 18.860 1.00 78.88 177 GLU A CA 1
ATOM 1428 C C . GLU A 1 177 ? 1.001 -10.096 19.387 1.00 78.88 177 GLU A C 1
ATOM 1430 O O . GLU A 1 177 ? 0.954 -8.879 19.493 1.00 78.88 177 GLU A O 1
ATOM 1435 N N . VAL A 1 178 ? 2.120 -10.789 19.620 1.00 83.38 178 VAL A N 1
ATOM 1436 C CA . VAL A 1 178 ? 3.356 -10.188 20.150 1.00 83.38 178 VAL A CA 1
ATOM 1437 C C . VAL A 1 178 ? 3.926 -9.131 19.203 1.00 83.38 178 VAL A C 1
ATOM 1439 O O . VAL A 1 178 ? 4.172 -8.002 19.624 1.00 83.38 178 VAL A O 1
ATOM 1442 N N . LEU A 1 179 ? 4.130 -9.464 17.927 1.00 81.62 179 LEU A N 1
ATOM 1443 C CA . LEU A 1 179 ? 4.815 -8.581 16.980 1.00 81.62 179 LEU A CA 1
ATOM 1444 C C . LEU A 1 179 ? 3.942 -7.389 16.582 1.00 81.62 179 LEU A C 1
ATOM 1446 O O . LEU A 1 179 ? 4.417 -6.253 16.588 1.00 81.62 179 LEU A O 1
ATOM 1450 N N . VAL A 1 180 ? 2.661 -7.621 16.288 1.00 79.69 180 VAL A N 1
ATOM 1451 C CA . VAL A 1 180 ? 1.741 -6.558 15.869 1.00 79.69 180 VAL A CA 1
ATOM 1452 C C . VAL A 1 180 ? 1.365 -5.671 17.052 1.00 79.69 180 VAL A C 1
ATOM 1454 O O . VAL A 1 180 ? 1.350 -4.450 16.880 1.00 79.69 180 VAL A O 1
ATOM 1457 N N . HIS A 1 181 ? 1.146 -6.213 18.263 1.00 77.56 181 HIS A N 1
ATOM 1458 C CA . HIS A 1 181 ? 0.946 -5.346 19.430 1.00 77.56 181 HIS A CA 1
ATOM 1459 C C . HIS A 1 181 ? 2.198 -4.536 19.756 1.00 77.56 181 HIS A C 1
ATOM 1461 O O . HIS A 1 181 ? 2.069 -3.337 20.019 1.00 77.56 181 HIS A O 1
ATOM 1467 N N . ALA A 1 182 ? 3.383 -5.161 19.770 1.00 79.00 182 ALA A N 1
ATOM 1468 C CA . ALA A 1 182 ? 4.627 -4.468 20.089 1.00 79.00 182 ALA A CA 1
ATOM 1469 C C . ALA A 1 182 ? 4.873 -3.333 19.092 1.00 79.00 182 ALA A C 1
ATOM 1471 O O . ALA A 1 182 ? 5.065 -2.195 19.514 1.00 79.00 182 ALA A O 1
ATOM 1472 N N . ALA A 1 183 ? 4.750 -3.606 17.789 1.00 74.81 183 ALA A N 1
ATOM 1473 C CA . ALA A 1 183 ? 4.930 -2.603 16.744 1.00 74.81 183 ALA A CA 1
ATOM 1474 C C . ALA A 1 183 ? 3.888 -1.480 16.859 1.00 74.81 183 ALA A C 1
ATOM 1476 O O . ALA A 1 183 ? 4.246 -0.308 16.947 1.00 74.81 183 ALA A O 1
ATOM 1477 N N . THR A 1 184 ? 2.600 -1.821 16.965 1.00 75.38 184 THR A N 1
ATOM 1478 C CA . THR A 1 184 ? 1.506 -0.839 17.083 1.00 75.38 184 THR A CA 1
ATOM 1479 C C . THR A 1 184 ? 1.672 0.049 18.318 1.00 75.38 184 THR A C 1
ATOM 1481 O O . THR A 1 184 ? 1.463 1.260 18.256 1.00 75.38 184 THR A O 1
ATOM 1484 N N . LYS A 1 185 ? 2.093 -0.531 19.447 1.00 76.25 185 LYS A N 1
ATOM 1485 C CA . LYS A 1 185 ? 2.337 0.201 20.695 1.00 76.25 185 LYS A CA 1
ATOM 1486 C C . LYS A 1 185 ? 3.591 1.072 20.620 1.00 76.25 185 LYS A C 1
ATOM 1488 O O . LYS A 1 185 ? 3.585 2.158 21.193 1.00 76.25 185 LYS A O 1
ATOM 1493 N N . THR A 1 186 ? 4.640 0.633 19.928 1.00 73.25 186 THR A N 1
ATOM 1494 C CA . THR A 1 186 ? 5.841 1.448 19.683 1.00 73.25 186 THR A CA 1
ATOM 1495 C C . THR A 1 186 ? 5.538 2.622 18.754 1.00 73.25 186 THR A C 1
ATOM 1497 O O . THR A 1 186 ? 5.943 3.742 19.053 1.00 73.25 186 THR A O 1
ATOM 1500 N N . PHE A 1 187 ? 4.783 2.396 17.676 1.00 69.94 187 PHE A N 1
ATOM 1501 C CA . PHE A 1 187 ? 4.488 3.423 16.675 1.00 69.94 187 PHE A CA 1
ATOM 1502 C C . PHE A 1 187 ? 3.464 4.456 17.146 1.00 69.94 187 PHE A C 1
ATOM 1504 O O . PHE A 1 187 ? 3.678 5.655 16.990 1.00 69.94 187 PHE A O 1
ATOM 1511 N N . PHE A 1 188 ? 2.352 4.009 17.731 1.00 72.56 188 PHE A N 1
ATOM 1512 C CA . PHE A 1 188 ? 1.203 4.878 18.014 1.00 72.56 188 PHE A CA 1
ATOM 1513 C C . PHE A 1 188 ? 0.977 5.131 19.511 1.00 72.56 188 PHE A C 1
ATOM 1515 O O . PHE A 1 188 ? 0.087 5.899 19.891 1.00 72.56 188 PHE A O 1
ATOM 1522 N N . GLY A 1 189 ? 1.770 4.491 20.375 1.00 74.12 189 GLY A N 1
ATOM 1523 C CA . GLY A 1 189 ? 1.606 4.557 21.823 1.00 74.12 189 GLY A CA 1
ATOM 1524 C C . GLY A 1 189 ? 0.311 3.905 22.317 1.00 74.12 189 GLY A C 1
ATOM 1525 O O . GLY A 1 189 ? -0.423 3.246 21.587 1.00 74.12 189 GLY A O 1
ATOM 1526 N N . GLU A 1 190 ? -0.008 4.119 23.593 1.00 79.75 190 GLU A N 1
ATOM 1527 C CA . GLU A 1 190 ? -1.237 3.595 24.218 1.00 79.75 190 GLU A CA 1
ATOM 1528 C C . GLU A 1 190 ? -2.516 4.295 23.735 1.00 79.75 190 GLU A C 1
ATOM 1530 O O . GLU A 1 190 ? -3.626 3.798 23.926 1.00 79.75 190 GLU A O 1
ATOM 1535 N N . ALA A 1 191 ? -2.383 5.470 23.116 1.00 73.19 191 ALA A N 1
ATOM 1536 C CA . ALA A 1 191 ? -3.525 6.263 22.679 1.00 73.19 191 ALA A CA 1
ATOM 1537 C C . ALA A 1 191 ? -4.372 5.518 21.637 1.00 73.19 191 ALA A C 1
ATOM 1539 O O . ALA A 1 191 ? -5.600 5.602 21.686 1.00 73.19 191 ALA A O 1
ATOM 1540 N N . ILE A 1 192 ? -3.741 4.745 20.745 1.00 71.06 192 ILE A N 1
ATOM 1541 C CA . ILE A 1 192 ? -4.468 4.024 19.698 1.00 71.06 192 ILE A CA 1
ATOM 1542 C C . ILE A 1 192 ? -5.384 2.944 20.268 1.00 71.06 192 ILE A C 1
ATOM 1544 O O . ILE A 1 192 ? -6.514 2.817 19.812 1.00 71.06 192 ILE A O 1
ATOM 1548 N N . TYR A 1 193 ? -4.971 2.255 21.333 1.00 74.62 193 TYR A N 1
ATOM 1549 C CA . TYR A 1 193 ? -5.789 1.234 21.989 1.00 74.62 193 TYR A CA 1
ATOM 1550 C C . TYR A 1 193 ? -6.965 1.827 22.768 1.00 74.62 193 TYR A C 1
ATOM 1552 O O . TYR A 1 193 ? -7.981 1.163 22.947 1.00 74.62 193 TYR A O 1
ATOM 1560 N N . ARG A 1 194 ? -6.881 3.098 23.189 1.00 76.19 194 ARG A N 1
ATOM 1561 C CA . ARG A 1 194 ? -8.030 3.802 23.787 1.00 76.19 194 ARG A CA 1
ATOM 1562 C C . ARG A 1 194 ? -9.110 4.124 22.757 1.00 76.19 194 ARG A C 1
ATOM 1564 O O . ARG A 1 194 ? -10.282 4.198 23.112 1.00 76.19 194 ARG A O 1
ATOM 1571 N N . VAL A 1 195 ? -8.715 4.345 21.504 1.00 72.81 195 VAL A N 1
ATOM 1572 C CA . VAL A 1 195 ? -9.628 4.688 20.403 1.00 72.81 195 VAL A CA 1
ATOM 1573 C C . VAL A 1 195 ? -10.110 3.437 19.664 1.00 72.81 195 VAL A C 1
ATOM 1575 O O . VAL A 1 195 ? -11.272 3.369 19.274 1.00 72.81 195 VAL A O 1
ATOM 1578 N N . ALA A 1 196 ? -9.237 2.445 19.496 1.00 71.00 196 ALA A N 1
ATOM 1579 C CA . ALA A 1 196 ? -9.488 1.190 18.797 1.00 71.00 196 ALA A CA 1
ATOM 1580 C C . ALA A 1 196 ? -8.906 0.001 19.596 1.00 71.00 196 ALA A C 1
ATOM 1582 O O . ALA A 1 196 ? -7.833 -0.507 19.266 1.00 71.00 196 ALA A O 1
ATOM 1583 N N . PRO A 1 197 ? -9.611 -0.472 20.642 1.00 77.38 197 PRO A N 1
ATOM 1584 C CA . PRO A 1 197 ? -9.128 -1.546 21.519 1.00 77.38 197 PRO A CA 1
ATOM 1585 C C . PRO A 1 197 ? -8.857 -2.874 20.802 1.00 77.38 197 PRO A C 1
ATOM 1587 O O . PRO A 1 197 ? -8.047 -3.669 21.266 1.00 77.38 197 PRO A O 1
ATOM 1590 N N . TYR A 1 198 ? -9.522 -3.101 19.667 1.00 75.19 198 TYR A N 1
ATOM 1591 C CA . TYR A 1 198 ? -9.460 -4.339 18.886 1.00 75.19 198 TYR A CA 1
ATOM 1592 C C . TYR A 1 198 ? -8.604 -4.218 17.619 1.00 75.19 198 TYR A C 1
ATOM 1594 O O . TYR A 1 198 ? -8.611 -5.128 16.797 1.00 75.19 198 TYR A O 1
ATOM 1602 N N . VAL A 1 199 ? -7.835 -3.130 17.463 1.00 73.00 199 VAL A N 1
ATOM 1603 C CA . VAL A 1 199 ? -7.075 -2.830 16.233 1.00 73.00 199 VAL A CA 1
ATOM 1604 C C . VAL A 1 199 ? -6.155 -3.972 15.785 1.00 73.00 199 VAL A C 1
ATOM 1606 O O . VAL A 1 199 ? -5.977 -4.186 14.591 1.00 73.00 199 VAL A O 1
ATOM 1609 N N . VAL A 1 200 ? -5.610 -4.746 16.726 1.00 71.94 200 VAL A N 1
ATOM 1610 C CA . VAL A 1 200 ? -4.708 -5.859 16.411 1.00 71.94 200 VAL A CA 1
ATOM 1611 C C . VAL A 1 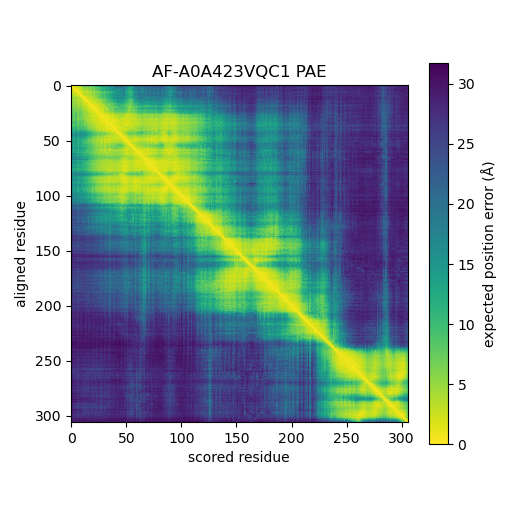200 ? -5.474 -7.092 15.923 1.00 71.94 200 VAL A C 1
ATOM 1613 O O . VAL A 1 200 ? -5.117 -7.652 14.892 1.00 71.94 200 VAL A O 1
ATOM 1616 N N . SER A 1 201 ? -6.571 -7.486 16.579 1.00 70.38 201 SER A N 1
ATOM 1617 C CA . SER A 1 201 ? -7.433 -8.575 16.077 1.00 70.38 201 SER A CA 1
ATOM 1618 C C . SER A 1 201 ? -8.096 -8.222 14.743 1.00 70.38 201 SER A C 1
ATOM 1620 O O . SER A 1 201 ? -8.270 -9.074 13.871 1.00 70.38 201 SER A O 1
ATOM 1622 N N . ASP A 1 202 ? -8.430 -6.946 14.579 1.00 70.69 202 ASP A N 1
ATOM 1623 C CA . ASP A 1 202 ? -8.965 -6.364 13.355 1.00 70.69 202 ASP A CA 1
ATOM 1624 C C . ASP A 1 202 ? -7.974 -6.470 12.192 1.00 70.69 202 ASP A C 1
ATOM 1626 O O . ASP A 1 202 ? -8.376 -6.801 11.072 1.00 70.69 202 ASP A O 1
ATOM 1630 N N . PHE A 1 203 ? -6.688 -6.226 12.466 1.00 68.75 203 PHE A N 1
ATOM 1631 C CA . PHE A 1 203 ? -5.605 -6.376 11.499 1.00 68.75 203 PHE A CA 1
ATOM 1632 C C . PHE A 1 203 ? -5.459 -7.835 11.049 1.00 68.75 203 PHE A C 1
ATOM 1634 O O . PHE A 1 203 ? -5.460 -8.099 9.851 1.00 68.75 203 PHE A O 1
ATOM 1641 N N . PHE A 1 204 ? -5.458 -8.793 11.984 1.00 69.19 204 PHE A N 1
ATOM 1642 C CA . PHE A 1 204 ? -5.390 -10.224 11.648 1.00 69.19 204 PHE A CA 1
ATOM 1643 C C . PHE A 1 204 ? -6.571 -10.709 10.811 1.00 69.19 204 PHE A C 1
ATOM 1645 O O . PHE A 1 204 ? -6.384 -11.437 9.843 1.00 69.19 204 PHE A O 1
ATOM 1652 N N . THR A 1 205 ? -7.781 -10.245 11.127 1.00 69.06 205 THR A N 1
ATOM 1653 C CA . THR A 1 205 ? -8.984 -10.593 10.352 1.00 69.06 205 THR A CA 1
ATOM 1654 C C . THR A 1 205 ? -8.868 -10.149 8.888 1.00 69.06 205 THR A C 1
ATOM 1656 O O . THR A 1 205 ? -9.410 -10.793 7.987 1.00 69.06 205 THR A O 1
ATOM 1659 N N . PHE A 1 206 ? -8.173 -9.036 8.642 1.00 63.81 206 PHE A N 1
ATOM 1660 C CA . PHE A 1 206 ? -7.916 -8.548 7.292 1.00 63.81 206 PHE A CA 1
ATOM 1661 C C . PHE A 1 206 ? -6.793 -9.336 6.603 1.00 63.81 206 PHE A C 1
ATOM 1663 O O . PHE A 1 206 ? -6.899 -9.596 5.406 1.00 63.81 206 PHE A O 1
ATOM 1670 N N . ASP A 1 207 ? -5.771 -9.748 7.360 1.00 65.25 207 ASP A N 1
ATOM 1671 C CA . ASP A 1 207 ? -4.555 -10.392 6.850 1.00 65.25 207 ASP A CA 1
ATOM 1672 C C . ASP A 1 207 ? -4.720 -11.883 6.502 1.00 65.25 207 ASP A C 1
ATOM 1674 O O . ASP A 1 207 ? -4.056 -12.380 5.597 1.00 65.25 207 ASP A O 1
ATOM 1678 N N . ASP A 1 208 ? -5.662 -12.592 7.139 1.00 66.56 208 ASP A N 1
ATOM 1679 C CA . ASP A 1 208 ? -5.833 -14.056 7.042 1.00 66.56 208 ASP A CA 1
ATOM 1680 C C . ASP A 1 208 ? -6.005 -14.621 5.610 1.00 66.56 208 ASP A C 1
ATOM 1682 O O . ASP A 1 208 ? -5.969 -15.834 5.432 1.00 66.56 208 ASP A O 1
ATOM 1686 N N . ASN A 1 209 ? -6.198 -13.777 4.588 1.00 65.00 209 ASN A N 1
ATOM 1687 C CA . ASN A 1 209 ? -6.274 -14.166 3.173 1.00 65.00 209 ASN A CA 1
ATOM 1688 C C . ASN A 1 209 ? -5.906 -12.978 2.242 1.00 65.00 209 ASN A C 1
ATOM 1690 O O . ASN A 1 209 ? -6.595 -12.752 1.242 1.00 65.00 209 ASN A O 1
ATOM 1694 N N . VAL A 1 210 ? -4.920 -12.139 2.585 1.00 59.06 210 VAL A N 1
ATOM 1695 C CA . VAL A 1 210 ? -4.533 -10.972 1.744 1.00 59.06 210 VAL A CA 1
ATOM 1696 C C . VAL A 1 210 ? -3.998 -11.357 0.368 1.00 59.06 210 VAL A C 1
ATOM 1698 O O . VAL A 1 210 ? -4.066 -10.571 -0.576 1.00 59.06 210 VAL A O 1
ATOM 1701 N N . ASP A 1 211 ? -3.499 -12.579 0.242 1.00 57.28 211 ASP A N 1
ATOM 1702 C CA . ASP A 1 211 ? -3.034 -13.189 -0.998 1.00 57.28 211 ASP A CA 1
ATOM 1703 C C . ASP A 1 211 ? -4.187 -13.691 -1.886 1.00 57.28 211 ASP A C 1
ATOM 1705 O O . ASP A 1 211 ? -3.994 -13.932 -3.081 1.00 57.28 211 ASP A O 1
ATOM 1709 N N . GLN A 1 212 ? -5.399 -13.807 -1.335 1.00 61.59 212 GLN A N 1
ATOM 1710 C CA . GLN A 1 212 ? -6.581 -14.293 -2.035 1.00 61.59 212 GLN A CA 1
ATOM 1711 C C . GLN A 1 212 ? -7.611 -13.176 -2.197 1.00 61.59 212 GLN A C 1
ATOM 1713 O O . GLN A 1 212 ? -8.264 -12.732 -1.248 1.00 61.59 212 GLN A O 1
ATOM 1718 N N . PHE A 1 213 ? -7.821 -12.754 -3.445 1.00 61.91 213 PHE A N 1
ATOM 1719 C CA . PHE A 1 213 ? -8.932 -11.874 -3.793 1.00 61.91 213 PHE A CA 1
ATOM 1720 C C . PHE A 1 213 ? -10.263 -12.619 -3.591 1.00 61.91 213 PHE A C 1
ATOM 1722 O O . PHE A 1 213 ? -10.757 -13.288 -4.499 1.00 61.91 213 PHE A O 1
ATOM 1729 N N . ASP A 1 214 ? -10.835 -12.513 -2.388 1.00 70.12 214 ASP A N 1
ATOM 1730 C CA . ASP A 1 214 ? -12.167 -13.024 -2.051 1.00 70.12 214 ASP A CA 1
ATOM 1731 C C . ASP A 1 214 ? -13.193 -11.876 -2.016 1.00 70.12 214 ASP A C 1
ATOM 1733 O O . ASP A 1 214 ? -13.428 -11.276 -0.959 1.00 70.12 214 ASP A O 1
ATOM 1737 N N . PRO A 1 215 ? -13.853 -11.574 -3.150 1.00 71.00 215 PRO A N 1
ATOM 1738 C CA . PRO A 1 215 ? -14.894 -10.553 -3.204 1.00 71.00 215 PRO A CA 1
ATOM 1739 C C . PRO A 1 215 ? -16.177 -10.973 -2.469 1.00 71.00 215 PRO A C 1
ATOM 1741 O O . PRO A 1 215 ? -17.077 -10.153 -2.296 1.00 71.00 215 PRO A O 1
ATOM 1744 N N . ARG A 1 216 ? -16.299 -12.242 -2.047 1.00 73.62 216 ARG A N 1
ATOM 1745 C CA . ARG A 1 216 ? -17.486 -12.778 -1.369 1.00 73.62 216 ARG A CA 1
ATOM 1746 C C . ARG A 1 216 ? -17.332 -12.845 0.144 1.00 73.62 216 ARG A C 1
ATOM 1748 O O . ARG A 1 216 ? -18.307 -13.171 0.810 1.00 73.62 216 ARG A O 1
ATOM 1755 N N . ARG A 1 217 ? -16.180 -12.486 0.711 1.00 75.12 217 ARG A N 1
ATOM 1756 C CA . ARG A 1 217 ? -15.920 -12.550 2.158 1.00 75.12 217 ARG A CA 1
ATOM 1757 C C . ARG A 1 217 ? -17.017 -11.902 3.009 1.00 75.12 217 ARG A C 1
ATOM 1759 O O . ARG A 1 217 ? -17.488 -12.497 3.970 1.00 75.12 217 ARG A O 1
ATOM 1766 N N . PHE A 1 218 ? -17.495 -10.732 2.591 1.00 70.38 218 PHE A N 1
ATOM 1767 C CA . PHE A 1 218 ? -18.569 -9.988 3.266 1.00 70.38 218 PHE A CA 1
ATOM 1768 C C . PHE A 1 218 ? -19.984 -10.503 2.947 1.00 70.38 218 PHE A C 1
ATOM 1770 O O . PHE A 1 218 ? -20.938 -10.173 3.650 1.00 70.38 218 PHE A O 1
ATOM 1777 N N . LEU A 1 219 ? -20.137 -11.309 1.890 1.00 74.81 219 LEU A N 1
ATOM 1778 C CA . LEU A 1 219 ? -21.376 -12.035 1.588 1.00 74.81 219 LEU A CA 1
ATOM 1779 C C . LEU A 1 219 ? -21.478 -13.313 2.427 1.00 74.81 219 LEU A C 1
ATOM 1781 O O . LEU A 1 219 ? -22.561 -13.643 2.908 1.00 74.81 219 LEU A O 1
ATOM 1785 N N . ASN A 1 220 ? -20.348 -14.003 2.595 1.00 77.50 220 ASN A N 1
ATOM 1786 C CA . ASN A 1 220 ? -20.226 -15.250 3.340 1.00 77.50 220 ASN A CA 1
ATOM 1787 C C . ASN A 1 220 ? -20.311 -15.008 4.852 1.00 77.50 220 ASN A C 1
ATOM 1789 O O . ASN A 1 220 ? -20.968 -15.775 5.552 1.00 77.50 220 ASN A O 1
ATOM 1793 N N . ASP A 1 221 ? -19.713 -13.918 5.340 1.00 77.88 221 ASP A N 1
ATOM 1794 C CA . ASP A 1 221 ? -19.806 -13.503 6.735 1.00 77.88 221 ASP A CA 1
ATOM 1795 C C . ASP A 1 221 ? -20.295 -12.054 6.851 1.00 77.88 221 ASP A C 1
ATOM 1797 O O . ASP A 1 221 ? -19.550 -11.078 6.733 1.00 77.88 221 ASP A O 1
ATOM 1801 N N . LYS A 1 222 ? -21.595 -11.916 7.128 1.00 76.00 222 LYS A N 1
ATOM 1802 C CA . LYS A 1 222 ? -22.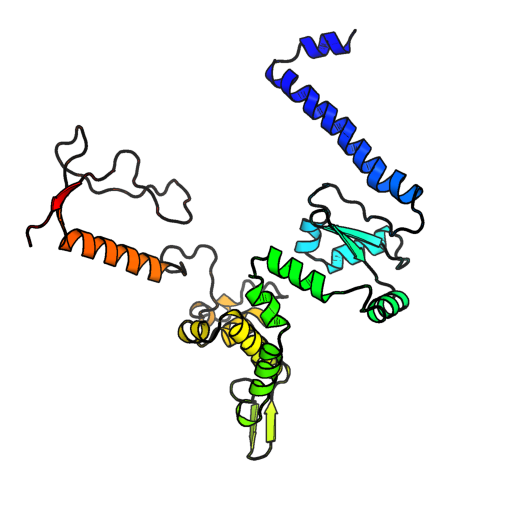252 -10.615 7.306 1.00 76.00 222 LYS A CA 1
ATOM 1803 C C . LYS A 1 222 ? -21.829 -9.896 8.590 1.00 76.00 222 LYS A C 1
ATOM 1805 O O . LYS A 1 222 ? -22.095 -8.699 8.710 1.00 76.00 222 LYS A O 1
ATOM 1810 N N . SER A 1 223 ? -21.204 -10.582 9.552 1.00 74.06 223 SER A N 1
ATOM 1811 C CA . SER A 1 223 ? -20.713 -9.945 10.781 1.00 74.06 223 SER A CA 1
ATOM 1812 C C . SER A 1 223 ? -19.553 -8.985 10.493 1.00 74.06 223 SER A C 1
ATOM 1814 O O . SER A 1 223 ? -19.438 -7.947 11.150 1.00 74.06 223 SER A O 1
ATOM 1816 N N . LEU A 1 224 ? -18.790 -9.246 9.424 1.00 71.38 224 LEU A N 1
ATOM 1817 C CA . LEU A 1 224 ? -17.689 -8.403 8.962 1.00 71.38 224 LEU A CA 1
ATOM 1818 C C . LEU A 1 224 ? -18.138 -7.003 8.521 1.00 71.38 224 LEU A C 1
ATOM 1820 O O . LEU A 1 224 ? -17.354 -6.066 8.607 1.00 71.38 224 LEU A O 1
ATOM 1824 N N . LEU A 1 225 ? -19.406 -6.816 8.135 1.00 69.00 225 LEU A N 1
ATOM 1825 C CA . LEU A 1 225 ? -19.968 -5.488 7.833 1.00 69.00 225 LEU A CA 1
ATOM 1826 C C . LEU A 1 225 ? -20.023 -4.566 9.062 1.00 69.00 225 LEU A C 1
ATOM 1828 O O . LEU A 1 225 ? -20.146 -3.351 8.921 1.00 69.00 225 LEU A O 1
ATOM 1832 N N . ARG A 1 226 ? -19.977 -5.141 10.269 1.00 66.19 226 ARG A N 1
ATOM 1833 C CA . ARG A 1 226 ? -19.954 -4.409 11.544 1.00 66.19 226 ARG A CA 1
ATOM 1834 C C . ARG A 1 226 ? -18.547 -4.307 12.135 1.00 66.19 226 ARG A C 1
ATOM 1836 O O . ARG A 1 226 ? -18.388 -3.654 13.163 1.00 66.19 226 ARG A O 1
ATOM 1843 N N . SER A 1 227 ? -17.553 -4.950 11.519 1.00 68.19 227 SER A N 1
ATOM 1844 C CA . SER A 1 227 ? -16.162 -4.908 11.972 1.00 68.19 227 SER A CA 1
ATOM 1845 C C . SER A 1 227 ? -15.573 -3.513 11.766 1.00 68.19 227 SER A C 1
ATOM 1847 O O . SER A 1 227 ? -15.800 -2.861 10.749 1.00 68.19 227 SER A O 1
ATOM 1849 N N . THR A 1 228 ? -14.763 -3.065 12.718 1.00 57.28 228 THR A N 1
ATOM 1850 C CA . THR A 1 228 ? -13.963 -1.837 12.634 1.00 57.28 228 THR A CA 1
ATOM 1851 C C . THR A 1 228 ? -12.883 -1.892 11.546 1.00 57.28 228 THR A C 1
ATOM 1853 O O . THR A 1 228 ? -12.428 -0.838 11.094 1.00 57.28 228 THR A O 1
ATOM 1856 N N . SER A 1 229 ? -12.543 -3.089 11.052 1.00 56.12 229 SER A N 1
ATOM 1857 C CA . SER A 1 229 ? -11.701 -3.310 9.866 1.00 56.12 229 SER A CA 1
ATOM 1858 C C . SER A 1 229 ? -12.414 -3.022 8.545 1.00 56.12 229 SER A C 1
ATOM 1860 O O . SER A 1 229 ? -11.757 -2.907 7.509 1.00 56.12 229 SER A O 1
ATOM 1862 N N . TRP A 1 230 ? -13.747 -2.908 8.537 1.00 61.62 230 TRP A N 1
ATOM 1863 C CA . TRP A 1 230 ? -14.500 -2.606 7.324 1.00 61.62 230 TRP A CA 1
ATOM 1864 C C . TRP A 1 230 ? -14.274 -1.152 6.899 1.00 61.62 230 TRP A C 1
ATOM 1866 O O . TRP A 1 230 ? -14.849 -0.210 7.451 1.00 61.62 230 TRP A O 1
ATOM 1876 N N . ARG A 1 231 ? -13.426 -0.964 5.883 1.00 58.72 231 ARG A N 1
ATOM 1877 C CA . ARG A 1 231 ? -13.177 0.331 5.240 1.00 58.72 231 ARG A CA 1
ATOM 1878 C C . ARG A 1 231 ? -13.635 0.288 3.793 1.00 58.72 231 ARG A C 1
ATOM 1880 O O . ARG A 1 231 ? -12.829 0.140 2.880 1.00 58.72 231 ARG A O 1
ATOM 1887 N N . SER A 1 232 ? -14.942 0.421 3.578 1.00 57.09 232 SER A N 1
ATOM 1888 C CA . SER A 1 232 ? -15.466 0.609 2.227 1.00 57.09 232 SER A CA 1
ATOM 1889 C C . SER A 1 232 ? -14.850 1.870 1.619 1.00 57.09 232 SER A C 1
ATOM 1891 O O . SER A 1 232 ? -14.984 2.963 2.182 1.00 57.09 232 SER A O 1
ATOM 1893 N N . PHE A 1 233 ? -14.190 1.731 0.473 1.00 43.19 233 PHE A N 1
ATOM 1894 C CA . PHE A 1 233 ? -13.770 2.877 -0.324 1.00 43.19 233 PHE A CA 1
ATOM 1895 C C . PHE A 1 233 ? -15.027 3.702 -0.666 1.00 43.19 233 PHE A C 1
ATOM 1897 O O . PHE A 1 233 ? -15.977 3.161 -1.226 1.00 43.19 233 PHE A O 1
ATOM 1904 N N . GLY A 1 234 ? -15.079 4.979 -0.263 1.00 51.12 234 GLY A N 1
ATOM 1905 C CA . GLY A 1 234 ? -16.204 5.878 -0.579 1.00 51.12 234 GLY A CA 1
ATOM 1906 C C . GLY A 1 234 ? -17.402 5.908 0.391 1.00 51.12 234 GLY A C 1
ATOM 1907 O O . GLY A 1 234 ? -18.482 6.318 -0.014 1.00 51.12 234 GLY A O 1
ATOM 1908 N N . GLY A 1 235 ? -17.254 5.537 1.669 1.00 51.31 235 GLY A N 1
ATOM 1909 C CA . GLY A 1 235 ? -18.361 5.466 2.651 1.00 51.31 235 GLY A CA 1
ATOM 1910 C C . GLY A 1 235 ? -19.034 6.782 3.113 1.00 51.31 235 GLY A C 1
ATOM 1911 O O . GLY A 1 235 ? -19.659 6.783 4.172 1.00 51.31 235 GLY A O 1
ATOM 1912 N N . ALA A 1 236 ? -18.908 7.889 2.372 1.00 48.06 236 ALA A N 1
ATOM 1913 C CA . ALA A 1 236 ? -19.548 9.187 2.648 1.00 48.06 236 ALA A CA 1
ATOM 1914 C C . ALA A 1 236 ? -19.399 9.709 4.110 1.00 48.06 236 ALA A C 1
ATOM 1916 O O . ALA A 1 236 ? -18.469 9.347 4.840 1.00 48.06 236 ALA A O 1
ATOM 1917 N N . SER A 1 237 ? -20.284 10.621 4.533 1.00 47.72 237 SER A N 1
ATOM 1918 C CA . SER A 1 237 ? -20.210 11.419 5.775 1.00 47.72 237 SER A CA 1
ATOM 1919 C C . SER A 1 237 ? -20.116 10.620 7.089 1.00 47.72 237 SER A C 1
ATOM 1921 O O . SER A 1 237 ? -19.705 11.169 8.114 1.00 47.72 237 SER A O 1
ATOM 1923 N N . THR A 1 238 ? -20.433 9.323 7.090 1.00 51.59 238 THR A N 1
ATOM 1924 C CA . THR A 1 238 ? -20.406 8.460 8.284 1.00 51.59 238 THR A CA 1
ATOM 1925 C C . THR A 1 238 ? -19.075 7.743 8.508 1.00 51.59 238 THR A C 1
ATOM 1927 O O . THR A 1 238 ? -18.744 7.431 9.655 1.00 51.59 238 THR A O 1
ATOM 1930 N N . HIS A 1 239 ? -18.277 7.524 7.460 1.00 54.44 239 HIS A N 1
ATOM 1931 C CA . HIS A 1 239 ? -17.028 6.755 7.548 1.00 54.44 239 HIS A CA 1
ATOM 1932 C C . HIS A 1 239 ? -15.756 7.609 7.612 1.00 54.44 239 HIS A C 1
ATOM 1934 O O . HIS A 1 239 ? -14.674 7.064 7.837 1.00 54.44 239 HIS A O 1
ATOM 1940 N N . CYS A 1 240 ? -15.858 8.939 7.489 1.00 59.53 240 CYS A N 1
ATOM 1941 C CA . CYS A 1 240 ? -14.697 9.820 7.614 1.00 59.53 240 CYS A CA 1
ATOM 1942 C C . CYS A 1 240 ? -14.047 9.680 9.013 1.00 59.53 240 CYS A C 1
ATOM 1944 O O . CYS A 1 240 ? -14.717 9.929 10.029 1.00 59.53 240 CYS A O 1
ATOM 1946 N N . PRO A 1 241 ? -12.754 9.302 9.110 1.00 53.94 241 PRO A N 1
ATOM 1947 C CA . PRO A 1 241 ? -12.061 9.185 10.394 1.00 53.94 241 PRO A CA 1
ATOM 1948 C C . PRO A 1 241 ? -11.946 10.538 11.121 1.00 53.94 241 PRO A C 1
ATOM 1950 O O . PRO A 1 241 ? -11.972 10.570 12.349 1.00 53.94 241 PRO A O 1
ATOM 1953 N N . GLY A 1 242 ? -11.926 11.658 10.386 1.00 60.09 242 GLY A N 1
ATOM 1954 C CA . GLY A 1 242 ? -11.852 13.022 10.928 1.00 60.09 242 GLY A CA 1
ATOM 1955 C C . GLY A 1 242 ? -13.174 13.612 11.445 1.00 60.09 242 GLY A C 1
ATOM 1956 O O . GLY A 1 242 ? -13.168 14.697 12.023 1.00 60.09 242 GLY A O 1
ATOM 1957 N N . ARG A 1 243 ? -14.316 12.920 11.298 1.00 66.25 243 ARG A N 1
ATOM 1958 C CA . ARG A 1 243 ? -15.653 13.475 11.615 1.00 66.25 243 ARG A CA 1
ATOM 1959 C C . ARG A 1 243 ? -15.817 13.950 13.061 1.00 66.25 243 ARG A C 1
ATOM 1961 O O . ARG A 1 243 ? -16.557 14.891 13.323 1.00 66.25 243 ARG A O 1
ATOM 1968 N N . PHE A 1 244 ? -15.143 13.304 14.014 1.00 68.19 244 PHE A N 1
ATOM 1969 C CA . PHE A 1 244 ? -15.230 13.688 15.425 1.00 68.19 244 PHE A CA 1
ATOM 1970 C C . PHE A 1 244 ? -14.490 14.993 15.713 1.00 68.19 244 PHE A C 1
ATOM 1972 O O . PHE A 1 244 ? -14.958 15.779 16.536 1.00 68.19 244 PHE A O 1
ATOM 1979 N N . LEU A 1 245 ? -13.364 15.216 15.029 1.00 67.94 245 LEU A N 1
ATOM 1980 C CA . LEU A 1 245 ? -12.606 16.458 15.108 1.00 67.94 245 LEU A CA 1
ATOM 1981 C C . LEU A 1 245 ? -13.392 17.589 14.435 1.00 67.94 245 LEU A C 1
ATOM 1983 O O . LEU A 1 245 ? -13.712 18.566 15.104 1.00 67.94 245 LEU A O 1
ATOM 1987 N N . ALA A 1 246 ? -13.852 17.375 13.197 1.00 65.62 246 ALA A N 1
ATOM 1988 C CA . ALA A 1 246 ? -14.670 18.343 12.463 1.00 65.62 246 ALA A CA 1
ATOM 1989 C C . ALA A 1 246 ? -15.951 18.732 13.226 1.00 65.62 246 ALA A C 1
ATOM 1991 O O . ALA A 1 246 ? -16.294 19.907 13.325 1.00 65.62 246 ALA A O 1
ATOM 1992 N N . ARG A 1 247 ? -16.644 17.767 13.851 1.00 75.62 247 ARG A N 1
ATOM 1993 C CA . ARG A 1 247 ? -17.831 18.056 14.674 1.00 75.62 247 ARG A CA 1
ATOM 1994 C C . ARG A 1 247 ? -17.499 18.928 15.887 1.00 75.62 247 ARG A C 1
ATOM 1996 O O . ARG A 1 247 ? -18.284 19.806 16.232 1.00 75.62 247 ARG A O 1
ATOM 2003 N N . ARG A 1 248 ? -16.361 18.685 16.549 1.00 77.62 248 ARG A N 1
ATOM 2004 C CA . ARG A 1 248 ? -15.911 19.507 17.684 1.00 77.62 248 ARG A CA 1
ATOM 2005 C C . ARG A 1 248 ? -15.565 20.922 17.235 1.00 77.62 248 ARG A C 1
ATOM 2007 O O . ARG A 1 248 ? -16.002 21.859 17.891 1.00 77.62 248 ARG A O 1
ATOM 2014 N N . GLU A 1 249 ? -14.855 21.067 16.120 1.00 78.81 249 GLU A N 1
ATOM 2015 C CA . GLU A 1 249 ? -14.509 22.368 15.538 1.00 78.81 249 GLU A CA 1
ATOM 2016 C C . GLU A 1 249 ? -15.760 23.174 15.175 1.00 78.81 249 GLU A C 1
ATOM 2018 O O . GLU A 1 249 ? -15.892 24.314 15.616 1.00 78.81 249 GLU A O 1
ATOM 2023 N N . VAL A 1 250 ? -16.726 22.565 14.474 1.00 83.25 250 VAL A N 1
ATOM 2024 C CA . VAL A 1 250 ? -17.990 23.225 14.103 1.00 83.25 250 VAL A CA 1
ATOM 2025 C C . VAL A 1 250 ? -18.787 23.638 15.340 1.00 83.25 250 VAL A C 1
ATOM 2027 O O . VAL A 1 250 ? -19.251 24.773 15.415 1.00 83.25 250 VAL A O 1
ATOM 2030 N N . TYR A 1 251 ? -18.933 22.761 16.339 1.00 89.12 251 TYR A N 1
ATOM 2031 C CA . TYR A 1 251 ? -19.669 23.108 17.560 1.00 89.12 251 TYR A CA 1
ATOM 2032 C C . TYR A 1 251 ? -18.978 24.199 18.371 1.00 89.12 251 TYR A C 1
ATOM 2034 O O . TYR A 1 251 ? -19.656 25.095 18.866 1.00 89.12 251 TYR A O 1
ATOM 2042 N N . MET A 1 252 ? -17.649 24.153 18.495 1.00 88.06 252 MET A N 1
ATOM 2043 C CA . MET A 1 252 ? -16.893 25.207 19.170 1.00 88.06 252 MET A CA 1
ATOM 2044 C C . MET A 1 252 ? -17.023 26.534 18.433 1.00 88.06 252 MET A C 1
ATOM 2046 O O . MET A 1 252 ? -17.273 27.548 19.077 1.00 88.06 252 MET A O 1
ATOM 2050 N N . PHE A 1 253 ? -16.911 26.528 17.103 1.00 89.50 253 PHE A N 1
ATOM 2051 C CA . PHE A 1 253 ? -17.100 27.718 16.285 1.00 89.50 253 PHE A CA 1
ATOM 2052 C C . PHE A 1 253 ? -18.499 28.308 16.488 1.00 89.50 253 PHE A C 1
ATOM 2054 O O . PHE A 1 253 ? -18.606 29.455 16.911 1.00 89.50 253 PHE A O 1
ATOM 2061 N N . VAL A 1 254 ? -19.560 27.516 16.287 1.00 89.38 254 VAL A N 1
ATOM 2062 C CA . VAL A 1 254 ? -20.952 27.970 16.452 1.00 89.38 254 VAL A CA 1
ATOM 2063 C C . VAL A 1 254 ? -21.206 28.471 17.873 1.00 89.38 254 VAL A C 1
ATOM 2065 O O . VAL A 1 254 ? -21.781 29.542 18.043 1.00 89.38 254 VAL A O 1
ATOM 2068 N N . ALA A 1 255 ? -20.741 27.749 18.896 1.00 90.06 255 ALA A N 1
ATOM 2069 C CA . ALA A 1 255 ? -20.897 28.174 20.282 1.00 90.06 255 ALA A CA 1
ATOM 2070 C C . ALA A 1 255 ? -20.185 29.508 20.540 1.00 90.06 255 ALA A C 1
ATOM 2072 O O . ALA A 1 255 ? -20.808 30.448 21.017 1.00 90.06 255 ALA A O 1
ATOM 2073 N N . ILE A 1 256 ? -18.904 29.631 20.183 1.00 87.56 256 ILE A N 1
ATOM 2074 C CA . ILE A 1 256 ? -18.137 30.870 20.375 1.00 87.56 256 ILE A CA 1
ATOM 2075 C C . ILE A 1 256 ? -18.808 32.047 19.663 1.00 87.56 256 ILE A C 1
ATOM 2077 O O . ILE A 1 256 ? -18.895 33.136 20.230 1.00 87.56 256 ILE A O 1
ATOM 2081 N N . VAL A 1 257 ? -19.273 31.819 18.439 1.00 87.75 257 VAL A N 1
ATOM 2082 C CA . VAL A 1 257 ? -19.917 32.818 17.592 1.00 87.75 257 VAL A CA 1
ATOM 2083 C C . VAL A 1 257 ? -21.232 33.296 18.221 1.00 87.75 257 VAL A C 1
ATOM 2085 O O . VAL A 1 257 ? -21.397 34.499 18.399 1.00 87.75 257 VAL A O 1
ATOM 2088 N N . LEU A 1 258 ? -22.098 32.384 18.677 1.00 85.62 258 LEU A N 1
ATOM 2089 C CA . LEU A 1 258 ? -23.362 32.724 19.347 1.00 85.62 258 LEU A CA 1
ATOM 2090 C C . LEU A 1 258 ? -23.181 33.341 20.744 1.00 85.62 258 LEU A C 1
ATOM 2092 O O . LEU A 1 258 ? -24.006 34.140 21.170 1.00 85.62 258 LEU A O 1
ATOM 2096 N N . PHE A 1 259 ? -22.126 32.970 21.475 1.00 87.12 259 PHE A N 1
ATOM 2097 C CA . PHE A 1 259 ? -21.860 33.523 22.808 1.00 87.12 259 PHE A CA 1
ATOM 2098 C C . PHE A 1 259 ? -21.235 34.919 22.759 1.00 87.12 259 PHE A C 1
ATOM 2100 O O . PHE A 1 259 ? -21.460 35.721 23.663 1.00 87.12 259 PHE A O 1
ATOM 2107 N N . ARG A 1 260 ? -20.398 35.203 21.754 1.00 85.94 260 ARG 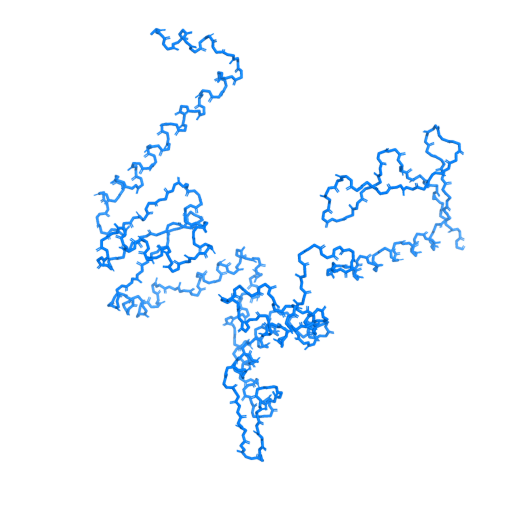A N 1
ATOM 2108 C CA . ARG A 1 260 ? -19.656 36.472 21.670 1.00 85.94 260 ARG A CA 1
ATOM 2109 C C . ARG A 1 260 ? -20.350 37.531 20.831 1.00 85.94 260 ARG A C 1
ATOM 2111 O O . ARG A 1 260 ? -20.055 38.715 21.006 1.00 85.94 260 ARG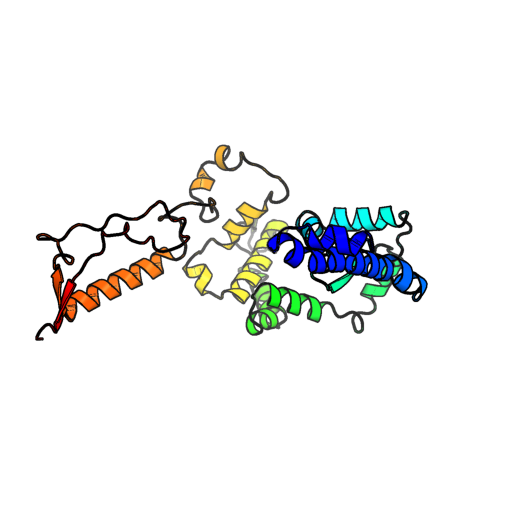 A O 1
ATOM 2118 N N . PHE A 1 261 ? -21.229 37.129 19.921 1.00 89.38 261 PHE A N 1
ATOM 2119 C CA . PHE A 1 261 ? -21.798 38.040 18.947 1.00 89.38 261 PHE A CA 1
ATOM 2120 C C . PHE A 1 261 ? -23.311 37.884 18.819 1.00 89.38 261 PHE A C 1
ATOM 2122 O O . PHE A 1 261 ? -23.846 36.781 18.849 1.00 89.38 261 PHE A O 1
ATOM 2129 N N . ASP A 1 262 ? -23.979 39.017 18.632 1.00 88.44 262 ASP A N 1
ATOM 2130 C CA . ASP A 1 262 ? -25.342 39.092 18.123 1.00 88.44 262 ASP A CA 1
ATOM 2131 C C . ASP A 1 262 ? -25.284 39.050 16.590 1.00 88.44 262 ASP A C 1
ATOM 2133 O O . ASP A 1 262 ? -24.539 39.815 15.968 1.00 88.44 262 ASP A O 1
ATOM 2137 N N . ILE A 1 263 ? -26.008 38.110 15.984 1.00 89.94 263 ILE A N 1
ATOM 2138 C CA . ILE A 1 263 ? -25.858 37.754 14.571 1.00 89.94 263 ILE A CA 1
ATOM 2139 C C . ILE A 1 263 ? -27.211 37.806 13.893 1.00 89.94 263 ILE A C 1
ATOM 2141 O O . ILE A 1 263 ? -28.166 37.159 14.323 1.00 89.94 263 ILE A O 1
ATOM 2145 N N . LYS A 1 264 ? -27.267 38.523 12.775 1.00 89.56 264 LYS A N 1
ATOM 2146 C CA . LYS A 1 264 ? -28.464 38.651 11.955 1.00 89.56 264 LYS A CA 1
ATOM 2147 C C . LYS A 1 264 ? -28.149 38.282 10.515 1.00 89.56 264 LYS A C 1
ATOM 2149 O O . LYS A 1 264 ? -27.243 38.841 9.912 1.00 89.56 264 LYS A O 1
ATOM 2154 N N . VAL A 1 265 ? -28.920 37.364 9.943 1.00 88.94 265 VAL A N 1
ATOM 2155 C CA . VAL A 1 265 ? -28.806 37.040 8.515 1.00 88.94 265 VAL A CA 1
ATOM 2156 C C . VAL A 1 265 ? -29.320 38.225 7.695 1.00 88.94 265 VAL A C 1
ATOM 2158 O O . VAL A 1 265 ? -30.401 38.751 7.977 1.00 88.94 265 VAL A O 1
ATOM 2161 N N . VAL A 1 266 ? -28.552 38.645 6.690 1.00 88.50 266 VAL A N 1
ATOM 2162 C CA . VAL A 1 266 ? -28.906 39.747 5.788 1.00 88.50 266 VAL A CA 1
ATOM 2163 C C . VAL A 1 266 ? -29.033 39.246 4.346 1.00 88.50 266 VAL A C 1
ATOM 2165 O O . VAL A 1 266 ? -28.358 38.284 3.976 1.00 88.50 266 VAL A O 1
ATOM 2168 N N . PRO A 1 267 ? -29.913 39.848 3.526 1.00 85.12 267 PRO A N 1
ATOM 2169 C CA . PRO A 1 267 ? -30.030 39.469 2.124 1.00 85.12 267 PRO A CA 1
ATOM 2170 C C . PRO A 1 267 ? -28.734 39.724 1.349 1.00 85.12 267 PRO A C 1
ATOM 2172 O O . PRO A 1 267 ? -28.008 40.684 1.627 1.00 85.12 267 PRO A O 1
ATOM 2175 N N . ALA A 1 268 ? -28.472 38.887 0.346 1.00 80.62 268 ALA A N 1
ATOM 2176 C CA . ALA A 1 268 ? -27.402 39.123 -0.612 1.00 80.62 268 ALA A CA 1
ATOM 2177 C C . ALA A 1 268 ? -27.661 40.413 -1.421 1.00 80.62 268 ALA A C 1
ATOM 2179 O O . ALA A 1 268 ? -28.811 40.848 -1.558 1.00 80.62 268 ALA A O 1
ATOM 2180 N N . PRO A 1 269 ? -26.624 41.041 -2.004 1.00 76.69 269 PRO A N 1
ATOM 2181 C CA . PRO A 1 269 ? -26.816 42.199 -2.869 1.00 76.69 269 PRO A CA 1
ATOM 2182 C C . PRO A 1 269 ? -27.800 41.881 -4.007 1.00 76.69 269 PRO A C 1
ATOM 2184 O O . PRO A 1 269 ? -27.541 40.985 -4.806 1.00 76.69 269 PRO A O 1
ATOM 2187 N N . ARG A 1 270 ? -28.885 42.668 -4.117 1.00 75.50 270 ARG A N 1
ATOM 2188 C CA . ARG A 1 270 ? -30.009 42.506 -5.075 1.00 75.50 270 ARG A CA 1
ATOM 2189 C C . ARG A 1 270 ? -31.060 41.451 -4.707 1.00 75.50 270 ARG A C 1
ATOM 2191 O O . ARG A 1 270 ? -31.897 41.130 -5.548 1.00 75.50 270 ARG A O 1
ATOM 2198 N N . GLU A 1 271 ? -31.071 40.970 -3.468 1.00 77.06 271 GLU A N 1
ATOM 2199 C CA . GLU A 1 271 ? -32.149 40.131 -2.939 1.00 77.06 271 GLU A CA 1
ATOM 2200 C C . GLU A 1 271 ? -32.885 40.834 -1.791 1.00 77.06 271 GLU A C 1
ATOM 2202 O O . GLU A 1 271 ? -32.278 41.543 -0.993 1.00 77.06 271 GLU A O 1
ATOM 2207 N N . GLU A 1 272 ? -34.205 40.653 -1.701 1.00 77.31 272 GLU A N 1
ATOM 2208 C CA . GLU A 1 272 ? -35.023 41.233 -0.620 1.00 77.31 272 GLU A CA 1
ATOM 2209 C C . GLU A 1 272 ? -35.083 40.329 0.621 1.00 77.31 272 GLU A C 1
ATOM 2211 O O . GLU A 1 272 ? -35.289 40.805 1.737 1.00 77.31 272 GLU A O 1
ATOM 2216 N N . THR A 1 273 ? -34.872 39.022 0.446 1.00 80.38 273 THR A N 1
ATOM 2217 C CA . THR A 1 273 ? -34.983 38.014 1.508 1.00 80.38 273 THR A CA 1
ATOM 2218 C C . THR A 1 273 ? -33.783 37.070 1.495 1.00 80.38 273 THR A C 1
ATOM 2220 O O . THR A 1 273 ? -33.424 36.607 0.411 1.00 80.38 273 THR A O 1
ATOM 2223 N N . PRO A 1 274 ? -33.202 36.710 2.655 1.00 80.38 274 PRO A N 1
ATOM 2224 C CA . PRO A 1 274 ? -32.123 35.730 2.707 1.00 80.38 274 PRO A CA 1
ATOM 2225 C C . PRO A 1 274 ? -32.587 34.347 2.240 1.00 80.38 274 PRO A C 1
ATOM 2227 O O . PRO A 1 274 ? -33.691 33.910 2.577 1.00 80.38 274 PRO A O 1
ATOM 2230 N N . ARG A 1 275 ? -31.730 33.642 1.502 1.00 80.56 275 ARG A N 1
ATOM 2231 C CA . ARG A 1 275 ? -31.981 32.277 1.024 1.00 80.56 275 ARG A CA 1
ATOM 2232 C C . ARG A 1 275 ? -31.182 31.263 1.831 1.00 80.56 275 ARG A C 1
ATOM 2234 O O . ARG A 1 275 ? -30.157 31.584 2.424 1.00 80.56 275 ARG A O 1
ATOM 2241 N N . PHE A 1 276 ? -31.668 30.027 1.855 1.00 86.62 276 PHE A N 1
ATOM 2242 C CA . PHE A 1 276 ? -30.926 28.915 2.436 1.00 86.62 276 PHE A CA 1
ATOM 2243 C C . PHE A 1 276 ? -29.875 28.414 1.429 1.00 86.62 276 PHE A C 1
ATOM 2245 O O . PHE A 1 276 ? -30.245 28.178 0.274 1.00 86.62 276 PHE A O 1
ATOM 2252 N N . PRO A 1 277 ? -28.603 28.228 1.831 1.00 86.75 277 PRO A N 1
ATOM 2253 C CA . PRO A 1 277 ? -27.548 27.826 0.913 1.00 86.75 277 PRO A CA 1
ATOM 2254 C C . PRO A 1 277 ? -27.751 26.374 0.484 1.00 86.75 277 PRO A C 1
ATOM 2256 O O . PRO A 1 277 ? -27.900 25.477 1.320 1.00 86.75 277 PRO A O 1
ATOM 2259 N N . ARG A 1 278 ? -27.742 26.123 -0.825 1.00 88.56 278 ARG A N 1
ATOM 2260 C CA . ARG A 1 278 ? -27.717 24.760 -1.365 1.00 88.56 278 ARG A CA 1
ATOM 2261 C C . ARG A 1 278 ? -26.277 24.332 -1.580 1.00 88.56 278 ARG A C 1
ATOM 2263 O O . ARG A 1 278 ? -25.451 25.133 -1.999 1.00 88.56 278 ARG A O 1
ATOM 2270 N N . VAL A 1 279 ? -25.994 23.068 -1.300 1.00 83.69 279 VAL A N 1
ATOM 2271 C CA . VAL A 1 279 ? -24.664 22.485 -1.488 1.00 83.69 279 VAL A CA 1
ATOM 2272 C C . VAL A 1 279 ? -24.432 22.220 -2.975 1.00 83.69 279 VAL A C 1
ATOM 2274 O O . VAL A 1 279 ? -25.311 21.676 -3.644 1.00 83.69 279 VAL A O 1
ATOM 2277 N N . ASP A 1 280 ? -23.264 22.599 -3.490 1.00 80.75 280 ASP A N 1
ATOM 2278 C CA . ASP A 1 280 ? -22.846 22.252 -4.846 1.00 80.75 280 ASP A CA 1
ATOM 2279 C C . ASP A 1 280 ? -22.253 20.837 -4.869 1.00 80.75 280 ASP A C 1
ATOM 2281 O O . ASP A 1 280 ? -21.106 20.602 -4.483 1.00 80.75 280 ASP A O 1
ATOM 2285 N N . GLU A 1 281 ? -23.061 19.876 -5.309 1.00 77.00 281 GLU A N 1
ATOM 2286 C CA . GLU A 1 281 ? -22.661 18.472 -5.442 1.00 77.00 281 GLU A CA 1
ATOM 2287 C C . GLU A 1 281 ? -21.921 18.180 -6.761 1.00 77.00 281 GLU A C 1
ATOM 2289 O O . GLU A 1 281 ? -21.409 17.075 -6.945 1.00 77.00 281 GLU A O 1
ATOM 2294 N N . ALA A 1 282 ? -21.839 19.147 -7.688 1.00 70.19 282 ALA A N 1
ATOM 2295 C CA . ALA A 1 282 ? -21.182 18.955 -8.982 1.00 70.19 282 ALA A CA 1
ATOM 2296 C C . ALA A 1 282 ? -19.648 19.004 -8.885 1.00 70.19 282 ALA A C 1
ATOM 2298 O O . ALA A 1 282 ? -18.955 18.578 -9.813 1.00 70.19 282 ALA A O 1
ATOM 2299 N N . ILE A 1 283 ? -19.107 19.502 -7.768 1.00 59.47 283 ILE A N 1
ATOM 2300 C CA . ILE A 1 283 ? -17.668 19.602 -7.524 1.00 59.47 283 ILE A CA 1
ATOM 2301 C C . ILE A 1 283 ? -17.221 18.404 -6.669 1.00 59.47 283 ILE A C 1
ATOM 2303 O O . ILE A 1 283 ? -17.579 18.324 -5.492 1.00 59.47 283 ILE A O 1
ATOM 2307 N N . PRO A 1 284 ? -16.406 17.475 -7.208 1.00 54.22 284 PRO A N 1
ATOM 2308 C CA . PRO A 1 284 ? -15.903 16.341 -6.441 1.00 54.22 284 PRO A CA 1
ATOM 2309 C C . PRO A 1 284 ? -14.828 16.812 -5.450 1.00 54.22 284 PRO A C 1
ATOM 2311 O O . PRO A 1 284 ? -13.637 16.816 -5.758 1.00 54.22 284 PRO A O 1
ATOM 2314 N N . ALA A 1 285 ? -15.241 17.222 -4.250 1.00 54.72 285 ALA A N 1
ATOM 2315 C CA . ALA A 1 285 ? -14.329 17.592 -3.172 1.00 54.72 285 ALA A CA 1
ATOM 2316 C C . ALA A 1 285 ? -14.215 16.464 -2.135 1.00 54.72 285 ALA A C 1
ATOM 2318 O O . ALA A 1 285 ? -15.210 15.982 -1.602 1.00 54.72 285 ALA A O 1
ATOM 2319 N N . GLY A 1 286 ? -12.983 16.084 -1.780 1.00 51.28 286 GLY A N 1
ATOM 2320 C CA . GLY A 1 286 ? -12.697 15.160 -0.671 1.00 51.28 286 GLY A CA 1
ATOM 2321 C C . GLY A 1 286 ? -12.867 15.775 0.730 1.00 51.28 286 GLY A C 1
ATOM 2322 O O . GLY A 1 286 ? -12.392 15.196 1.705 1.00 51.28 286 GLY A O 1
ATOM 2323 N N . GLY A 1 287 ? -13.490 16.956 0.831 1.00 62.91 287 GLY A N 1
ATOM 2324 C CA . GLY A 1 287 ? -13.575 17.792 2.033 1.00 62.91 287 GLY A CA 1
ATOM 2325 C C . GLY A 1 287 ? -14.908 18.545 2.141 1.00 62.91 287 GLY A C 1
ATOM 2326 O O . GLY A 1 287 ? -15.962 17.974 1.880 1.00 62.91 287 GLY A O 1
ATOM 2327 N N . LEU A 1 288 ? -14.877 19.815 2.559 1.00 63.44 288 LEU A N 1
ATOM 2328 C CA . LEU A 1 288 ? -16.072 20.669 2.629 1.00 63.44 288 LEU A CA 1
ATOM 2329 C C . LEU A 1 288 ? -16.589 20.989 1.220 1.00 63.44 288 LEU A C 1
ATOM 2331 O O . LEU A 1 288 ? -15.814 21.396 0.356 1.00 63.44 288 LEU A O 1
ATOM 2335 N N . LEU A 1 289 ? -17.894 20.821 1.009 1.00 76.75 289 LEU A N 1
ATOM 2336 C CA . LEU A 1 289 ? -18.553 21.180 -0.244 1.00 76.75 289 LEU A CA 1
ATOM 2337 C C . LEU A 1 289 ? -18.948 22.666 -0.217 1.00 76.75 289 LEU A C 1
ATOM 2339 O O . LEU A 1 289 ? -19.480 23.124 0.800 1.00 76.75 289 LEU A O 1
ATOM 2343 N N . PRO A 1 290 ? -18.686 23.426 -1.293 1.00 80.25 290 PRO A N 1
ATOM 2344 C CA . PRO A 1 290 ? -19.077 24.828 -1.368 1.00 80.25 290 PRO A CA 1
ATOM 2345 C C . PRO A 1 290 ? -20.595 24.974 -1.591 1.00 80.25 290 PRO A C 1
ATOM 2347 O O . PRO A 1 290 ? -21.256 24.017 -2.008 1.00 80.25 290 PRO A O 1
ATOM 2350 N N . PRO A 1 291 ? -21.175 26.160 -1.331 1.00 85.19 291 PRO A N 1
ATOM 2351 C CA . PRO A 1 291 ? -22.523 26.465 -1.787 1.00 85.19 291 PRO A CA 1
ATOM 2352 C C . PRO A 1 291 ? -22.568 26.601 -3.317 1.00 85.19 291 PRO A C 1
ATOM 2354 O O . PRO A 1 291 ? -21.571 26.958 -3.949 1.00 85.19 291 PRO A O 1
ATOM 2357 N N . VAL A 1 292 ? -23.743 26.364 -3.907 1.00 87.06 292 VAL A N 1
ATOM 2358 C CA . VAL A 1 292 ? -24.022 26.656 -5.322 1.00 87.06 292 VAL A CA 1
ATOM 2359 C C . VAL A 1 292 ? -23.697 28.123 -5.612 1.00 87.06 292 VAL A C 1
ATOM 2361 O O . VAL A 1 292 ? -23.970 29.007 -4.799 1.00 87.06 292 VAL A O 1
ATOM 2364 N N . ALA A 1 293 ? -23.119 28.398 -6.784 1.00 83.12 293 ALA A N 1
ATOM 2365 C CA . ALA A 1 293 ? -22.771 29.757 -7.186 1.00 83.12 293 ALA A CA 1
ATOM 2366 C C . ALA A 1 293 ? -23.982 30.707 -7.083 1.00 83.12 293 ALA A C 1
ATOM 2368 O O . ALA A 1 293 ? -24.992 30.517 -7.759 1.00 83.12 293 ALA A O 1
ATOM 2369 N N . GLY A 1 294 ? -23.856 31.741 -6.245 1.00 81.12 294 GLY A N 1
ATOM 2370 C CA . GLY A 1 294 ? -24.913 32.724 -5.976 1.00 81.12 294 GLY A CA 1
ATOM 2371 C C . GLY A 1 294 ? -25.781 32.439 -4.743 1.00 81.12 294 GLY A C 1
ATOM 2372 O O . GLY A 1 294 ? -26.501 33.337 -4.325 1.00 81.12 294 GLY A O 1
ATOM 2373 N N . ASP A 1 295 ? -25.666 31.262 -4.121 1.00 85.12 295 ASP A N 1
ATOM 2374 C CA . ASP A 1 295 ? -26.417 30.872 -2.913 1.00 85.12 295 ASP A CA 1
ATOM 2375 C C . ASP A 1 295 ? -25.619 31.121 -1.611 1.00 85.12 295 ASP A C 1
ATOM 2377 O O . ASP A 1 295 ? -25.811 30.432 -0.608 1.00 85.12 295 ASP A O 1
ATOM 2381 N N . ASP A 1 296 ? -24.687 32.078 -1.619 1.00 82.94 296 ASP A N 1
ATOM 2382 C CA . ASP A 1 296 ? -23.902 32.435 -0.430 1.00 82.94 296 ASP A CA 1
ATOM 2383 C C . ASP A 1 296 ? -24.766 33.135 0.640 1.00 82.94 296 ASP A C 1
ATOM 2385 O O . ASP A 1 296 ? -25.745 33.820 0.326 1.00 82.94 296 ASP A O 1
ATOM 2389 N N . VAL A 1 297 ? -24.400 32.978 1.916 1.00 85.56 297 VAL A N 1
ATOM 2390 C CA . VAL A 1 297 ? -25.135 33.548 3.056 1.00 85.56 297 VAL A CA 1
ATOM 2391 C C . VAL A 1 297 ? -24.359 34.704 3.659 1.00 85.56 297 VAL A C 1
ATOM 2393 O O . VAL A 1 297 ? -23.237 34.552 4.137 1.00 85.56 297 VAL A O 1
ATOM 2396 N N . PHE A 1 298 ? -25.020 35.852 3.745 1.00 86.69 298 PHE A N 1
ATOM 2397 C CA . PHE A 1 298 ? -24.460 37.050 4.348 1.00 86.69 298 PHE A CA 1
ATOM 2398 C C . PHE A 1 298 ? -25.008 37.236 5.765 1.00 86.69 298 PHE A C 1
ATOM 2400 O O . PHE A 1 298 ? -26.203 37.069 6.024 1.00 86.69 298 PHE A O 1
ATOM 2407 N N . VAL A 1 299 ? -24.132 37.596 6.702 1.00 87.50 299 VAL A N 1
ATOM 2408 C CA . VAL A 1 299 ? -24.494 37.847 8.103 1.00 87.50 299 VAL A CA 1
ATOM 2409 C C . VAL A 1 299 ? -23.946 39.190 8.577 1.00 87.50 299 VAL A C 1
ATOM 2411 O O . VAL A 1 299 ? -22.806 39.552 8.296 1.00 87.50 299 VAL A O 1
ATOM 2414 N N . GLU A 1 300 ? -24.762 39.925 9.322 1.00 86.50 300 GLU A N 1
ATOM 2415 C CA . GLU A 1 300 ? -24.347 41.057 10.142 1.00 86.50 300 GLU A CA 1
ATOM 2416 C C . GLU A 1 300 ? -23.977 40.534 11.536 1.00 86.50 300 GLU A C 1
ATOM 2418 O O . GLU A 1 300 ? -24.764 39.822 12.160 1.00 86.50 300 GLU A O 1
ATOM 2423 N N . VAL A 1 301 ? -22.788 40.887 12.026 1.00 89.12 301 VAL A N 1
ATOM 2424 C CA . VAL A 1 301 ? -22.257 40.434 13.320 1.00 89.12 301 VAL A CA 1
ATOM 2425 C C . VAL A 1 301 ? -21.962 41.654 14.190 1.00 89.12 301 VAL A C 1
ATOM 2427 O O . VAL A 1 301 ? -21.244 42.562 13.770 1.00 89.12 301 VAL A O 1
ATOM 2430 N N . ARG A 1 302 ? -22.495 41.682 15.412 1.00 86.81 302 ARG A N 1
ATOM 2431 C CA . ARG A 1 302 ? -22.277 42.745 16.408 1.00 86.81 302 ARG A CA 1
ATOM 2432 C C . ARG A 1 302 ? -21.733 42.129 17.691 1.00 86.81 302 ARG A C 1
ATOM 2434 O O . ARG A 1 302 ? -22.161 41.048 18.068 1.00 86.81 302 ARG A O 1
ATOM 2441 N N . CYS A 1 303 ? -20.813 42.786 18.396 1.00 77.75 303 CYS A N 1
ATOM 2442 C CA . CYS A 1 303 ? -20.377 42.295 19.710 1.00 77.75 303 CYS A CA 1
ATOM 2443 C C . CYS A 1 303 ? -21.575 42.232 20.665 1.00 77.75 303 CYS A C 1
ATOM 2445 O O . CYS A 1 303 ? -22.243 43.249 20.881 1.00 77.75 303 CYS A O 1
ATOM 2447 N N . ALA A 1 304 ? -21.833 41.057 21.241 1.00 63.00 304 ALA A N 1
ATOM 2448 C CA . ALA A 1 304 ? -22.824 40.922 22.295 1.00 63.00 304 ALA A CA 1
ATOM 2449 C C . ALA A 1 304 ? -22.327 41.738 23.497 1.00 63.00 304 ALA A C 1
ATOM 2451 O O . ALA A 1 304 ? -21.201 41.544 23.963 1.00 63.00 304 ALA A O 1
ATOM 2452 N N . ARG A 1 305 ? -23.118 42.711 23.965 1.00 58.12 305 ARG A N 1
ATOM 2453 C CA . ARG A 1 305 ? -22.802 43.401 25.222 1.00 58.12 305 ARG A CA 1
ATOM 2454 C C . ARG A 1 305 ? -23.001 42.377 26.336 1.00 58.12 305 ARG A C 1
ATOM 2456 O O . ARG A 1 305 ? -24.133 41.954 26.548 1.00 58.12 305 ARG A O 1
ATOM 2463 N N . VAL A 1 306 ? -21.897 41.946 26.946 1.00 54.00 306 VAL A N 1
ATOM 2464 C CA . VAL A 1 306 ? -21.888 41.122 28.164 1.00 54.00 306 VAL A CA 1
ATOM 2465 C C . VAL A 1 306 ? -22.597 41.869 29.287 1.00 54.00 306 VAL A C 1
ATOM 2467 O O . VAL A 1 306 ? -22.362 43.096 29.394 1.00 54.00 306 VAL A O 1
#

Sequence (306 aa):
MALIRTYSTLPDTAQGCVPYFVAATVLYPSWRLWRFTIEPALNPTAPKPFPYLLPFLGHVVPMSNNSSKVFTRGREYFGDTREVFSLTVMGEDMYIVTSPTDVLSVYRETKKLDFDGFVKEIMKDFGCTEDTVTKMFDADFLEKINDMLRWDRISGQSVKTFTENSKTVSLWKWCGEVLVHAATKTFFGEAIYRVAPYVVSDFFTFDDNVDQFDPRRFLNDKSLLRSTSWRSFGGASTHCPGRFLARREVYMFVAIVLFRFDIKVVPAPREETPRFPRVDEAIPAGGLLPPVAGDDVFVEVRCARV

Nearest PDB structures (foldseek):
  3c6g-assembly1_A  TM=6.066E-01  e=1.284E+00  Homo sapiens
  1z76-assembly1_B  TM=3.235E-01  e=2.325E+00  Bothrops jararacussu

Secondary structure (DSSP, 8-state):
-HHHHHHHTS-HHHHHHHHHHHHHHHHHHHHHHIIIIIHHHH-TTSPEEPP-S-TTTBTHHHHHH-HHHHHHHHHHHTTT----EEEEETTEEEEE--SHHHHHHHHH-TTTS-HHHHHHHHHHHTT--HHHHHHHSSHHHHHHHHHHTSTTT--STTEEEEETTEEEE-HHHHHHHHHHHHHHHHHHTTHHHHH-TTHHHHHHHHHTTTTS--TTHHHH-GGGGGSTT---TT-HHHH-TTHHHHHHHHHHHHHHHHHHEEEEEEPPTT-SS--PPPB-TTS--SSPPPBPTT---EEEEEE---

Mean predicted aligned error: 18.44 Å

Radius of gyration: 30.6 Å; Cα contacts (8 Å, |Δi|>4): 245; chains: 1; bounding box: 67×69×84 Å

Foldseek 3Di:
DVVVVVLVPDDPVVNVCVVVVVCCVPVQVVVQCVQQPVVCVVVVPDAHEDDDRDQQAFCVVVCVVPVVVVLVVSCVVVVVPQDWHWGDHRNDIDIDGDDPVVVVVLVVPCVVNPVLVVVLVVVVVVPADNQLSVLVVDVQLVVQLVVCPDPVNPDDPQFDDDDPPDTDGDPVVSCQCSNVVSSCCSRPNCVVCVVPVCVSVLVCVCVVPVVDPDPCPCVVPVVCVVRPNDDPDPPPPPRPPCNVVVVVVVVVVVVCQVVFKDKDWDPDVPDPDQDDFDFDPVDPDPDDTDTDVPNDIDMDIGTDDD

pLDDT: mean 77.48, std 10.44, range [43.19, 92.88]

Organism: Cytospora chrysosperma (NCBI:txid252740)